Protein AF-A0A1L8D8L8-F1 (afdb_monomer)

Sequence (259 aa):
SSDLSCPRCNILYCSVPCYKSKEHLQCSENFYRKCIEDELAASATSKNDATKKMHDILKRMQDFDGNENIEELFEPPLDGSSGESDLDSDDDTPAADLASRLNGVDINDPESVWSKLTPQEQREFEALVNAGDVSSIVPLYTPWWMHEKKLIQDATSSEEPHHPEILSDIRNFRDISNKSPAPCVQYNLTNILAAYCFAVRYFNGDFINLAREFSSLLVNISGNIKSNSNYDSDALAIESVIHEARTEGIPIDRDSSRL

InterPro domains:
  IPR039646 Zinc finger HIT domain-containing protein 2 [PTHR15555] (2-250)

Nearest PDB structures (foldseek):
  7ruv-assembly2_B  TM=2.885E-01  e=8.051E+00  Homo sapiens

Foldseek 3Di:
DDWDADPPPRDTDDDPVRCCDPVNVVVVVVVVVVVVVVVVVVVVVVVPVVVVVVVVVVVVVVVVPPDDDPPDDPDDDDDDDDDDDPPPPVPPDPPPPLCVLCPPFDPVDVVSNQVSDDPVVNVVVVVCVVVVVVVVVDDFADDLVNDDDDPDDPPPDPPRRDDDDDDPPDDDPVVVDPDDDDPQVVLLVLLLVLLLVLLCRLCSNPCVVVVVVSVVSSCQLRCCNVPVDTDDDSVVSNVSSVVSCVVVVHDQDPVSVVD

Structure (mmCIF, N/CA/C/O backbone):
data_AF-A0A1L8D8L8-F1
#
_entry.id   AF-A0A1L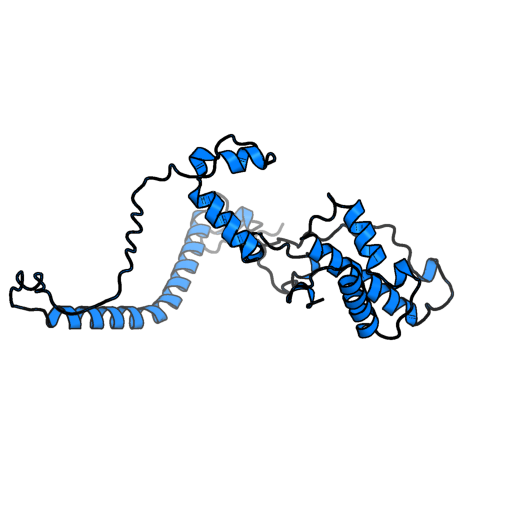8D8L8-F1
#
loop_
_atom_site.group_PDB
_atom_site.id
_atom_site.type_symbol
_atom_site.label_atom_id
_atom_site.label_alt_id
_atom_site.label_comp_id
_atom_site.label_asym_id
_atom_site.label_entity_id
_atom_site.label_seq_id
_atom_site.pdbx_PDB_ins_code
_atom_site.Cartn_x
_atom_site.Cartn_y
_atom_site.Cartn_z
_atom_site.occupancy
_atom_site.B_iso_or_equiv
_atom_site.auth_seq_id
_atom_site.auth_comp_id
_atom_site.auth_asym_id
_atom_site.auth_atom_id
_atom_site.pdbx_PDB_model_num
ATOM 1 N N . SER A 1 1 ? -8.041 -50.298 1.332 1.00 46.34 1 SER A N 1
ATOM 2 C CA . SER A 1 1 ? -8.545 -49.804 2.622 1.00 46.34 1 SER A CA 1
ATOM 3 C C . SER A 1 1 ? -7.457 -50.021 3.644 1.00 46.34 1 SER A C 1
ATOM 5 O O . SER A 1 1 ? -7.002 -51.149 3.772 1.00 46.34 1 SER A O 1
ATOM 7 N N . SER A 1 2 ? -6.931 -48.944 4.220 1.00 49.53 2 SER A N 1
ATOM 8 C CA . SER A 1 2 ? -5.802 -48.993 5.152 1.00 49.53 2 SER A CA 1
ATOM 9 C C . SER A 1 2 ? -6.357 -48.911 6.569 1.00 49.53 2 SER A C 1
ATOM 11 O O . SER A 1 2 ? -6.739 -47.828 7.009 1.00 49.53 2 SER A O 1
ATOM 13 N N . ASP A 1 3 ? -6.441 -50.052 7.247 1.00 71.31 3 ASP A N 1
ATOM 14 C CA . ASP A 1 3 ? -7.014 -50.149 8.589 1.00 71.31 3 ASP A CA 1
ATOM 15 C C . ASP A 1 3 ? -5.882 -50.084 9.628 1.00 71.31 3 ASP A C 1
ATOM 17 O O . ASP A 1 3 ? -5.134 -51.045 9.815 1.00 71.31 3 ASP A O 1
ATOM 21 N N . LEU A 1 4 ? -5.709 -48.930 10.283 1.00 76.69 4 LEU A N 1
ATOM 22 C CA . LEU A 1 4 ? -4.772 -48.768 11.401 1.00 76.69 4 LEU A CA 1
ATOM 23 C C . LEU A 1 4 ? -5.468 -49.224 12.690 1.00 76.69 4 LEU A C 1
ATOM 25 O O . LEU A 1 4 ? -6.607 -48.842 12.939 1.00 76.69 4 LEU A O 1
ATOM 29 N N . SER A 1 5 ? -4.805 -50.039 13.516 1.00 80.25 5 SER A N 1
ATOM 30 C CA . SER A 1 5 ? -5.366 -50.526 14.788 1.00 80.25 5 SER A CA 1
ATOM 31 C C . SER A 1 5 ? -4.822 -49.739 15.975 1.00 80.25 5 SER A C 1
ATOM 33 O O . SER A 1 5 ? -3.617 -49.497 16.074 1.00 80.25 5 SER A O 1
ATOM 35 N N . CYS A 1 6 ? -5.695 -49.368 16.911 1.00 79.94 6 CYS A N 1
ATOM 36 C CA . CYS A 1 6 ? -5.268 -48.781 18.175 1.00 79.94 6 CYS A CA 1
ATOM 37 C C . CYS A 1 6 ? -4.519 -49.799 19.048 1.00 79.94 6 CYS A C 1
ATOM 39 O O . CYS A 1 6 ? -5.103 -50.820 19.408 1.00 79.94 6 CYS A O 1
ATOM 41 N N . PRO A 1 7 ? -3.306 -49.504 19.543 1.00 78.62 7 PRO A N 1
ATOM 42 C CA . PRO A 1 7 ? -2.572 -50.431 20.405 1.00 78.62 7 PRO A CA 1
ATOM 43 C C . PRO A 1 7 ? -3.201 -50.624 21.798 1.00 78.62 7 PRO A C 1
ATOM 45 O O . PRO A 1 7 ? -2.775 -51.510 22.533 1.00 78.62 7 PRO A O 1
ATOM 48 N N . ARG A 1 8 ? -4.183 -49.797 22.195 1.00 74.75 8 ARG A N 1
ATOM 49 C CA . ARG A 1 8 ? -4.835 -49.872 23.517 1.00 74.75 8 ARG A CA 1
ATOM 50 C C . ARG A 1 8 ? -6.207 -50.535 23.506 1.00 74.75 8 ARG A C 1
ATOM 52 O O . ARG A 1 8 ? -6.512 -51.273 24.435 1.00 74.75 8 ARG A O 1
ATOM 59 N N . CYS A 1 9 ? -7.030 -50.268 22.497 1.00 81.25 9 CYS A N 1
ATOM 60 C CA . CYS A 1 9 ? -8.385 -50.826 22.406 1.00 81.25 9 CYS A CA 1
ATOM 61 C C . CYS A 1 9 ? -8.594 -51.734 21.189 1.00 81.25 9 CYS A C 1
ATOM 63 O O . CYS A 1 9 ? -9.659 -52.326 21.056 1.00 81.25 9 CYS A O 1
ATOM 65 N N . ASN A 1 10 ? -7.590 -51.858 20.314 1.00 74.38 10 ASN A N 1
ATOM 66 C CA . ASN A 1 10 ? -7.603 -52.683 19.105 1.00 74.38 10 ASN A CA 1
ATOM 67 C C . ASN A 1 10 ? -8.749 -52.371 18.120 1.00 74.38 10 ASN A C 1
ATOM 69 O O . ASN A 1 10 ? -9.112 -53.207 17.294 1.00 74.38 10 ASN A O 1
ATOM 73 N N . ILE A 1 11 ? -9.319 -51.163 18.214 1.00 79.94 11 ILE A N 1
ATOM 74 C CA . ILE A 1 11 ? -10.323 -50.639 17.284 1.00 79.94 11 ILE A CA 1
ATOM 75 C C . ILE A 1 11 ? -9.612 -50.146 16.024 1.00 79.94 11 ILE A C 1
ATOM 77 O O . ILE A 1 11 ? -8.601 -49.438 16.105 1.00 79.94 11 ILE A O 1
ATOM 81 N N . LEU A 1 12 ? -10.158 -50.516 14.867 1.00 79.56 12 LEU A N 1
ATOM 82 C CA . LEU A 1 12 ? -9.662 -50.098 13.562 1.00 79.56 12 LEU A CA 1
ATOM 83 C C . LEU A 1 12 ? -10.137 -48.679 13.242 1.00 79.56 12 LEU A C 1
ATOM 85 O O . LEU A 1 12 ? -11.314 -48.356 13.390 1.00 79.56 12 LEU A O 1
ATOM 89 N N . TYR A 1 13 ? -9.224 -47.834 12.780 1.00 80.00 13 TYR A N 1
ATOM 90 C CA . TYR A 1 13 ? -9.506 -46.479 12.330 1.00 80.00 13 TYR A CA 1
ATOM 91 C C . TYR A 1 13 ? -8.749 -46.196 11.029 1.00 80.00 13 TYR A C 1
ATOM 93 O O . TYR A 1 13 ? -7.616 -46.630 10.835 1.00 80.00 13 TYR A O 1
ATOM 101 N N . CYS A 1 14 ? -9.371 -45.456 10.114 1.00 78.94 14 CYS A N 1
ATOM 102 C CA . CYS A 1 14 ? -8.771 -45.142 8.814 1.00 78.94 14 CYS A CA 1
ATOM 103 C C . CYS A 1 14 ? -8.053 -43.781 8.785 1.00 78.94 14 CYS A C 1
ATOM 105 O O . CYS A 1 14 ? -7.323 -43.487 7.843 1.00 78.94 14 CYS A O 1
ATOM 107 N N . SER A 1 15 ? -8.276 -42.925 9.789 1.00 76.75 15 SER A N 1
ATOM 108 C CA . SER A 1 15 ? -7.754 -41.555 9.839 1.00 76.75 15 SER A CA 1
ATOM 109 C C . SER A 1 15 ? -7.827 -40.956 11.254 1.00 76.75 15 SER A C 1
ATOM 111 O O . SER A 1 15 ? -8.522 -41.476 12.130 1.00 76.75 15 SER A O 1
ATOM 113 N N . VAL A 1 16 ? -7.129 -39.838 11.488 1.00 76.75 16 VAL A N 1
ATOM 114 C CA . VAL A 1 16 ? -7.129 -39.114 12.778 1.00 76.75 16 VAL A CA 1
ATOM 115 C C . VAL A 1 16 ? -8.537 -38.661 13.224 1.00 76.75 16 VAL A C 1
ATOM 117 O O . VAL A 1 16 ? -8.838 -38.790 14.411 1.00 76.75 16 VAL A O 1
ATOM 120 N N . PRO A 1 17 ? -9.443 -38.202 12.336 1.00 76.94 17 PRO A N 1
ATOM 121 C CA . PRO A 1 17 ? -10.840 -37.950 12.700 1.00 76.94 17 PRO A CA 1
ATOM 122 C C . PRO A 1 17 ? -11.561 -39.183 13.264 1.00 76.94 17 PRO A C 1
ATOM 124 O O . PRO A 1 17 ? -12.276 -39.070 14.257 1.00 76.94 17 PRO A O 1
ATOM 127 N N . CYS A 1 18 ? -11.327 -40.374 12.700 1.00 75.31 18 CYS A N 1
ATOM 128 C CA . CYS A 1 18 ? -11.896 -41.623 13.219 1.00 75.31 18 CYS A CA 1
ATOM 129 C C . CYS A 1 18 ? -11.282 -42.022 14.571 1.00 75.31 18 CYS A C 1
ATOM 131 O O . CYS A 1 18 ? -11.988 -42.554 15.426 1.00 75.31 18 CYS A O 1
ATOM 133 N N . TYR A 1 19 ? -10.004 -41.699 14.802 1.00 77.56 19 TYR A N 1
ATOM 134 C CA . TYR A 1 19 ? -9.345 -41.869 16.103 1.00 77.56 19 TYR A CA 1
ATOM 135 C C . TYR A 1 19 ? -9.929 -40.950 17.196 1.00 77.56 19 TYR A C 1
ATOM 137 O O . TYR A 1 19 ? -9.971 -41.332 18.359 1.00 77.56 19 TYR A O 1
ATOM 145 N N . LYS A 1 20 ? -10.426 -39.760 16.831 1.00 76.56 20 LYS A N 1
ATOM 146 C CA . LYS A 1 20 ? -11.079 -38.795 17.743 1.00 76.56 20 LYS A CA 1
ATOM 147 C C . LYS A 1 20 ? -12.600 -38.979 17.864 1.00 76.56 20 LYS A C 1
ATOM 149 O O . LYS A 1 20 ? -13.275 -38.153 18.477 1.00 76.56 20 LYS A O 1
ATOM 154 N N . SER A 1 21 ? -13.162 -40.018 17.249 1.00 79.75 21 SER A N 1
ATOM 155 C CA . SER A 1 21 ? -14.602 -40.283 17.284 1.00 79.75 21 SER A CA 1
ATOM 156 C C . SER A 1 21 ? -15.067 -40.714 18.682 1.00 79.75 21 SER A C 1
ATOM 158 O O . SER A 1 21 ? -14.271 -41.150 19.515 1.00 79.75 21 SER A O 1
ATOM 160 N N . LYS A 1 22 ? -16.380 -40.631 18.945 1.00 73.62 22 LYS A N 1
ATOM 161 C CA . LYS A 1 22 ? -16.971 -41.008 20.245 1.00 73.62 22 LYS A CA 1
ATOM 162 C C . LYS A 1 22 ? -16.642 -42.447 20.663 1.00 73.62 22 LYS A C 1
ATOM 164 O O . LYS A 1 22 ? -16.546 -42.717 21.853 1.00 73.62 22 LYS A O 1
ATOM 169 N N . GLU A 1 23 ? -16.430 -43.342 19.700 1.00 72.38 23 GLU A N 1
ATOM 170 C CA . GLU A 1 23 ? -16.097 -44.752 19.937 1.00 72.38 23 GLU A CA 1
ATOM 171 C C . GLU A 1 23 ? -14.661 -44.945 20.454 1.00 72.38 23 GLU A C 1
ATOM 173 O O . GLU A 1 23 ? -14.372 -45.927 21.133 1.00 72.38 23 GLU A O 1
ATOM 178 N N . HIS A 1 24 ? -13.765 -43.988 20.187 1.00 77.62 24 HIS A N 1
ATOM 179 C CA . HIS A 1 24 ? -12.342 -44.059 20.529 1.00 77.62 24 HIS A CA 1
ATOM 180 C C . HIS A 1 24 ? -11.871 -42.881 21.417 1.00 77.62 24 HIS A C 1
ATOM 182 O O . HIS A 1 24 ? -10.678 -42.676 21.664 1.00 77.62 24 HIS A O 1
ATOM 188 N N . LEU A 1 25 ? -12.822 -42.135 21.983 1.00 79.62 25 LEU A N 1
ATOM 189 C CA . LEU A 1 25 ? -12.565 -40.928 22.766 1.00 79.62 25 LEU A CA 1
ATOM 190 C C . LEU A 1 25 ? -11.648 -41.199 23.970 1.00 79.62 25 LEU A C 1
ATOM 192 O O . LEU A 1 25 ? -10.686 -40.470 24.188 1.00 79.62 25 LEU A O 1
ATOM 196 N N . GLN A 1 26 ? -11.864 -42.305 24.681 1.00 78.50 26 GLN A N 1
ATOM 197 C CA . GLN A 1 26 ? -11.161 -42.603 25.930 1.00 78.50 26 GLN A CA 1
ATOM 198 C C . GLN A 1 26 ? -9.667 -42.931 25.750 1.00 78.50 26 GLN A C 1
ATOM 200 O O . GLN A 1 26 ? -8.856 -42.644 26.633 1.00 78.50 26 GLN A O 1
ATOM 205 N N . CYS A 1 27 ? -9.258 -43.513 24.615 1.00 80.00 27 CYS A N 1
ATOM 206 C CA . CYS A 1 27 ? -7.829 -43.701 24.332 1.00 80.00 27 CYS A CA 1
ATOM 207 C C . CYS A 1 27 ? -7.190 -42.433 23.764 1.00 80.00 27 CYS A C 1
ATOM 209 O O . CYS A 1 27 ? -6.027 -42.175 24.071 1.00 80.00 27 CYS A O 1
ATOM 211 N N . SER A 1 28 ? -7.941 -41.631 23.000 1.00 83.25 28 SER A N 1
ATOM 212 C CA . SER A 1 28 ? -7.462 -40.331 22.529 1.00 83.25 28 SER A CA 1
ATOM 213 C C . SER A 1 28 ? -7.203 -39.374 23.700 1.00 83.25 28 SER A C 1
ATOM 215 O O . SER A 1 28 ? -6.112 -38.825 23.807 1.00 83.25 28 SER A O 1
ATOM 217 N N . GLU A 1 29 ? -8.127 -39.285 24.659 1.00 83.25 29 GLU A N 1
ATOM 218 C CA . GLU A 1 29 ? -8.007 -38.447 25.855 1.00 83.25 29 GLU A CA 1
ATOM 219 C C . GLU A 1 29 ? -6.855 -38.901 26.755 1.00 83.25 29 GLU A C 1
ATOM 221 O O . GLU A 1 29 ? -6.039 -38.085 27.169 1.00 83.25 29 GLU A O 1
ATOM 226 N N . ASN A 1 30 ? -6.713 -40.208 26.997 1.00 83.94 30 ASN A N 1
ATOM 227 C CA . ASN A 1 30 ? -5.598 -40.732 27.788 1.00 83.94 30 ASN A CA 1
ATOM 228 C C . ASN A 1 30 ? -4.231 -40.541 27.116 1.00 83.94 30 ASN A C 1
ATOM 230 O O . ASN A 1 30 ? -3.214 -40.506 27.807 1.00 83.94 30 ASN A O 1
ATOM 234 N N . PHE A 1 31 ? -4.178 -40.481 25.785 1.00 81.50 31 PHE A N 1
ATOM 235 C CA . PHE A 1 31 ? -2.957 -40.130 25.067 1.00 81.50 31 PHE A CA 1
ATOM 236 C C . PHE A 1 31 ? -2.635 -38.643 25.257 1.00 81.50 31 PHE A C 1
ATOM 238 O O . PHE A 1 31 ? -1.532 -38.323 25.690 1.00 81.50 31 PHE A O 1
ATOM 245 N N . TYR A 1 32 ? -3.615 -37.756 25.046 1.00 77.69 32 TYR A N 1
ATOM 246 C CA . TYR A 1 32 ? -3.443 -36.314 25.252 1.00 77.69 32 TYR A CA 1
ATOM 247 C C . TYR A 1 32 ? -3.076 -35.966 26.696 1.00 77.69 32 TYR A C 1
ATOM 249 O O . TYR A 1 32 ? -2.128 -35.218 26.915 1.00 77.69 32 TYR A O 1
ATOM 257 N N . ARG A 1 33 ? -3.757 -36.564 27.680 1.00 83.06 33 ARG A N 1
ATOM 258 C CA . ARG A 1 33 ? -3.433 -36.413 29.103 1.00 83.06 33 ARG A CA 1
ATOM 259 C C . ARG A 1 33 ? -1.977 -36.781 29.374 1.00 83.06 33 ARG A C 1
ATOM 261 O O . ARG A 1 33 ? -1.280 -36.010 30.016 1.00 83.06 33 ARG A O 1
ATOM 268 N N . LYS A 1 34 ? -1.510 -37.920 28.853 1.00 82.88 34 LYS A N 1
ATOM 269 C CA . LYS A 1 34 ? -0.138 -38.377 29.089 1.00 82.88 34 LYS A CA 1
ATOM 270 C C . LYS A 1 34 ? 0.903 -37.457 28.445 1.00 82.88 34 LYS A C 1
ATOM 272 O O . LYS A 1 34 ? 1.910 -37.170 29.073 1.00 82.88 34 LYS A O 1
ATOM 277 N N . CYS A 1 35 ? 0.638 -36.941 27.244 1.00 77.00 35 CYS A N 1
ATOM 278 C CA . CYS A 1 35 ? 1.509 -35.944 26.616 1.00 77.00 35 CYS A CA 1
ATOM 279 C C . CYS A 1 35 ? 1.620 -34.663 27.457 1.00 77.00 35 CYS A C 1
ATOM 281 O O . CYS A 1 35 ? 2.723 -34.164 27.653 1.00 77.00 35 CYS A O 1
ATOM 283 N N . ILE A 1 36 ? 0.499 -34.172 27.998 1.00 73.38 36 ILE A N 1
ATOM 284 C CA . ILE A 1 36 ? 0.479 -32.986 28.866 1.00 73.38 36 ILE A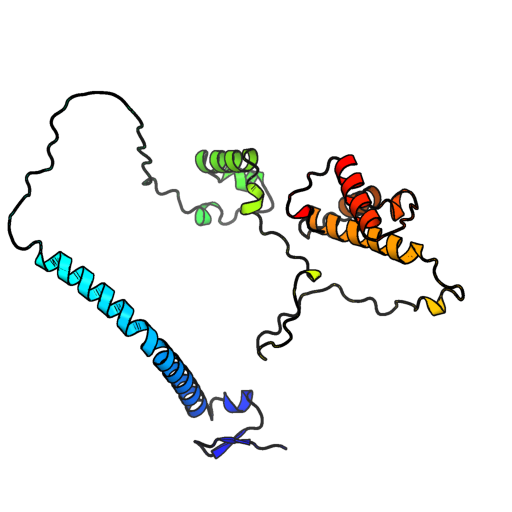 CA 1
ATOM 285 C C . ILE A 1 36 ? 1.209 -33.265 30.188 1.00 73.38 36 ILE A C 1
ATOM 287 O O . ILE A 1 36 ? 1.966 -32.425 30.663 1.00 73.38 36 ILE A O 1
ATOM 291 N N . GLU A 1 37 ? 1.009 -34.442 30.783 1.00 76.81 37 GLU A N 1
ATOM 292 C CA . GLU A 1 37 ? 1.693 -34.860 32.013 1.00 76.81 37 GLU A CA 1
ATOM 293 C C . GLU A 1 37 ? 3.213 -34.974 31.820 1.00 76.81 37 GLU A C 1
ATOM 295 O O . GLU A 1 37 ? 3.965 -34.506 32.673 1.00 76.81 37 GLU A O 1
ATOM 300 N N . ASP A 1 38 ? 3.670 -35.529 30.695 1.00 78.94 38 ASP A N 1
ATOM 301 C CA . ASP A 1 38 ? 5.094 -35.659 30.372 1.00 78.94 38 ASP A CA 1
ATOM 302 C C . ASP A 1 38 ? 5.744 -34.281 30.111 1.00 78.94 38 ASP A C 1
ATOM 304 O O . ASP A 1 38 ? 6.863 -34.022 30.561 1.00 78.94 38 ASP A O 1
ATOM 308 N N . GLU A 1 39 ? 5.031 -33.355 29.462 1.00 76.75 39 GLU A N 1
ATOM 309 C CA . GLU A 1 39 ? 5.486 -31.975 29.238 1.00 76.75 39 GLU A CA 1
ATOM 310 C C . GLU A 1 39 ? 5.518 -31.157 30.540 1.00 76.75 39 GLU A C 1
ATOM 312 O O . GLU A 1 39 ? 6.493 -30.455 30.834 1.00 76.75 39 GLU A O 1
ATOM 317 N N . LEU A 1 40 ? 4.501 -31.317 31.392 1.00 71.69 40 LEU A N 1
ATOM 318 C CA . LEU A 1 40 ? 4.479 -30.734 32.731 1.00 71.69 40 LEU A CA 1
ATOM 319 C C . LEU A 1 40 ? 5.615 -31.291 33.595 1.00 71.69 40 LEU A C 1
ATOM 321 O O . LEU A 1 40 ? 6.280 -30.504 34.267 1.00 71.69 40 LEU A O 1
ATOM 325 N N . ALA A 1 41 ? 5.892 -32.596 33.550 1.00 73.38 41 ALA A N 1
ATOM 326 C CA . ALA A 1 41 ? 6.994 -33.224 34.281 1.00 73.38 41 ALA A CA 1
ATOM 327 C C . ALA A 1 41 ? 8.371 -32.735 33.793 1.00 73.38 41 ALA A C 1
ATOM 329 O O . ALA A 1 41 ? 9.245 -32.423 34.610 1.00 73.38 41 ALA A O 1
ATOM 330 N N . ALA A 1 42 ? 8.545 -32.577 32.477 1.00 67.75 42 ALA A N 1
ATOM 331 C CA . ALA A 1 42 ? 9.740 -31.970 31.895 1.00 67.75 42 ALA A CA 1
ATOM 332 C C . ALA A 1 42 ? 9.912 -30.504 32.343 1.00 67.75 42 ALA A C 1
ATOM 334 O O . ALA A 1 42 ? 11.016 -30.086 32.695 1.00 67.75 42 ALA A O 1
ATOM 335 N N . SER A 1 43 ? 8.818 -29.739 32.440 1.00 59.09 43 SER A N 1
ATOM 336 C CA . SER A 1 43 ? 8.832 -28.349 32.927 1.00 59.09 43 SER A CA 1
ATOM 337 C C . SER A 1 43 ? 9.021 -28.223 34.453 1.00 59.09 43 SER A C 1
ATOM 339 O O . SER A 1 43 ? 9.608 -27.252 34.942 1.00 59.09 43 SER A O 1
ATOM 341 N N . ALA A 1 44 ? 8.576 -29.218 35.229 1.00 56.59 44 ALA A N 1
ATOM 342 C CA . ALA A 1 44 ? 8.610 -29.219 36.694 1.00 56.59 44 ALA A CA 1
ATOM 343 C C . ALA A 1 44 ? 10.028 -29.363 37.265 1.00 56.59 44 ALA A C 1
ATOM 345 O O . ALA A 1 44 ? 10.292 -28.928 38.391 1.00 56.59 44 ALA A O 1
ATOM 346 N N . THR A 1 45 ? 10.968 -29.899 36.482 1.00 56.31 45 THR A N 1
ATOM 347 C CA . THR A 1 45 ? 12.380 -29.981 36.888 1.00 56.31 45 THR A CA 1
ATOM 348 C C . THR A 1 45 ? 13.030 -28.588 36.914 1.00 56.31 45 THR A C 1
ATOM 350 O O . THR A 1 45 ? 13.947 -28.354 37.695 1.00 56.31 45 THR A O 1
ATOM 353 N N . SER A 1 46 ? 12.496 -27.620 36.153 1.00 56.25 46 SER A N 1
ATOM 354 C CA . SER A 1 46 ? 13.007 -26.241 36.098 1.00 56.25 46 SER A CA 1
ATOM 355 C C . SER A 1 46 ? 12.351 -25.271 37.095 1.00 56.25 46 SER A C 1
ATOM 357 O O . SER A 1 46 ? 12.948 -24.242 37.404 1.00 56.25 46 SER A O 1
ATOM 359 N N . LYS A 1 47 ? 11.140 -25.549 37.607 1.00 55.84 47 LYS A N 1
ATOM 360 C CA . LYS A 1 47 ? 10.396 -24.603 38.475 1.00 55.84 47 LYS A CA 1
ATOM 361 C C . LYS A 1 47 ? 10.635 -24.778 39.977 1.00 55.84 47 LYS A C 1
ATOM 363 O O . LYS A 1 47 ? 10.518 -23.801 40.711 1.00 55.84 47 LYS A O 1
ATOM 368 N N . ASN A 1 48 ? 10.995 -25.977 40.441 1.00 58.69 48 ASN A N 1
ATOM 369 C CA . ASN A 1 48 ? 11.103 -26.273 41.878 1.00 58.69 48 ASN A CA 1
ATOM 370 C C . ASN A 1 48 ? 12.227 -25.513 42.607 1.00 58.69 48 ASN A C 1
ATOM 372 O O . ASN A 1 48 ? 12.128 -25.296 43.813 1.00 58.69 48 ASN A O 1
ATOM 376 N N . ASP A 1 49 ? 13.286 -25.103 41.904 1.00 55.25 49 ASP A N 1
ATOM 377 C CA . ASP A 1 49 ? 14.404 -24.374 42.518 1.00 55.25 49 ASP A CA 1
ATOM 378 C C . ASP A 1 49 ? 14.097 -22.871 42.678 1.00 55.25 49 ASP A C 1
ATOM 380 O O . ASP A 1 49 ? 14.502 -22.240 43.653 1.00 55.25 49 ASP A O 1
ATOM 384 N N . ALA A 1 50 ? 13.307 -22.299 41.763 1.00 57.25 50 ALA A N 1
ATOM 385 C CA . ALA A 1 50 ? 12.900 -20.895 41.813 1.00 57.25 50 ALA A CA 1
ATOM 386 C C . ALA A 1 50 ? 11.799 -20.642 42.859 1.00 57.25 50 ALA A C 1
ATOM 388 O O . ALA A 1 50 ? 11.892 -19.685 43.629 1.00 57.25 50 ALA A O 1
ATOM 389 N N . THR A 1 51 ? 10.792 -21.520 42.950 1.00 60.03 51 THR A N 1
ATOM 390 C CA . THR A 1 51 ? 9.731 -21.411 43.968 1.00 60.03 51 THR A CA 1
ATOM 391 C C . THR A 1 51 ? 10.247 -21.674 45.381 1.00 60.03 51 THR A C 1
ATOM 393 O O . THR A 1 51 ? 9.815 -20.994 46.309 1.00 60.03 51 THR A O 1
ATOM 396 N N . LYS A 1 52 ? 11.224 -22.576 45.564 1.00 65.12 52 LYS A N 1
ATOM 397 C CA . LYS A 1 52 ? 11.897 -22.755 46.864 1.00 65.12 52 LYS A CA 1
ATOM 398 C C . LYS A 1 52 ? 12.689 -21.520 47.292 1.00 65.12 52 LYS A C 1
ATOM 400 O O . LYS A 1 52 ? 12.575 -21.121 48.445 1.00 65.12 52 LYS A O 1
ATOM 405 N N . LYS A 1 53 ? 13.430 -20.879 46.379 1.00 68.50 53 LYS A N 1
ATOM 406 C CA . LYS A 1 53 ? 14.171 -19.638 46.680 1.00 68.50 53 LYS A CA 1
ATOM 407 C C . LYS A 1 53 ? 13.240 -18.485 47.052 1.00 68.50 53 LYS A C 1
ATOM 409 O O . LYS A 1 53 ? 13.519 -17.765 48.002 1.00 68.50 53 LYS A O 1
ATOM 414 N N . MET A 1 54 ? 12.113 -18.345 46.355 1.00 61.41 54 MET A N 1
ATOM 415 C CA . MET A 1 54 ? 11.088 -17.347 46.681 1.00 61.41 54 MET A CA 1
ATOM 416 C C . MET A 1 54 ? 10.470 -17.596 48.066 1.00 61.41 54 MET A C 1
ATOM 418 O O . MET A 1 54 ? 10.311 -16.665 48.852 1.00 61.41 54 MET A O 1
ATOM 422 N N . HIS A 1 55 ? 10.183 -18.858 48.392 1.00 60.22 55 HIS A N 1
ATOM 423 C CA . HIS A 1 55 ? 9.613 -19.231 49.685 1.00 60.22 55 HIS A CA 1
ATOM 424 C C . HIS A 1 55 ? 10.606 -19.049 50.851 1.00 60.22 55 HIS A C 1
ATOM 426 O O . HIS A 1 55 ? 10.195 -18.675 51.947 1.00 60.22 55 HIS A O 1
ATOM 432 N N . ASP A 1 56 ? 11.908 -19.259 50.628 1.00 66.88 56 ASP A N 1
ATOM 433 C CA . ASP A 1 56 ? 12.955 -18.996 51.631 1.00 66.88 56 ASP A CA 1
ATOM 434 C C . ASP A 1 56 ? 13.154 -17.493 51.900 1.00 66.88 56 ASP A C 1
ATOM 436 O O . ASP A 1 56 ? 13.406 -17.106 53.041 1.00 66.88 56 ASP A O 1
ATOM 440 N N . ILE A 1 57 ? 13.001 -16.633 50.883 1.00 69.00 57 ILE A N 1
ATOM 441 C CA . ILE A 1 57 ? 13.082 -15.168 51.039 1.00 69.00 57 ILE A CA 1
ATOM 442 C C . ILE A 1 57 ? 11.912 -14.647 51.887 1.00 69.00 57 ILE A C 1
ATOM 444 O O . ILE A 1 57 ? 12.134 -13.878 52.821 1.00 69.00 57 ILE A O 1
ATOM 448 N N . LEU A 1 58 ? 10.687 -15.108 51.611 1.00 60.41 58 LEU A N 1
ATOM 449 C CA . LEU A 1 58 ? 9.487 -14.704 52.357 1.00 60.41 58 LEU A CA 1
ATOM 450 C C . LEU A 1 58 ? 9.544 -15.148 53.824 1.00 60.41 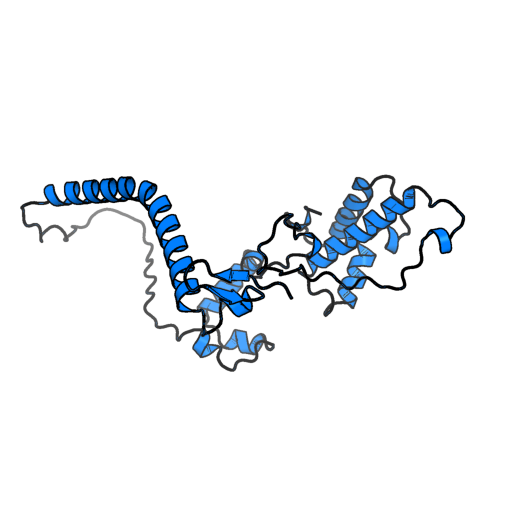58 LEU A C 1
ATOM 452 O O . LEU A 1 58 ? 9.211 -14.379 54.723 1.00 60.41 58 LEU A O 1
ATOM 456 N N . LYS A 1 59 ? 10.039 -16.363 54.082 1.00 62.22 59 LYS A N 1
ATOM 457 C CA . LYS A 1 59 ? 10.169 -16.892 55.444 1.00 62.22 59 LYS A CA 1
ATOM 458 C C . LYS A 1 59 ? 11.203 -16.122 56.274 1.00 62.22 59 LYS A C 1
ATOM 460 O O . LYS A 1 59 ? 10.993 -15.887 57.457 1.00 62.22 59 LYS A O 1
ATOM 465 N N . ARG A 1 60 ? 12.280 -15.648 55.635 1.00 65.31 60 ARG A N 1
ATOM 466 C CA . ARG A 1 60 ? 13.328 -14.841 56.281 1.00 65.31 60 ARG A CA 1
ATOM 467 C C . ARG A 1 60 ? 12.858 -13.439 56.687 1.00 65.31 60 ARG A C 1
ATOM 469 O O . ARG A 1 60 ? 13.424 -12.877 57.618 1.00 65.31 60 ARG A O 1
ATOM 476 N N . MET A 1 61 ? 11.854 -12.890 55.999 1.00 56.34 61 MET A N 1
ATOM 477 C CA . MET A 1 61 ? 11.225 -11.604 56.336 1.00 56.34 61 MET A CA 1
ATOM 478 C C . MET A 1 61 ? 10.259 -11.749 57.516 1.00 56.34 61 MET A C 1
ATOM 480 O O . MET A 1 61 ? 10.246 -10.915 58.412 1.00 56.34 61 MET A O 1
ATOM 484 N N . GLN A 1 62 ? 9.509 -12.852 57.554 1.00 47.28 62 GLN A N 1
ATOM 485 C CA . GLN A 1 62 ? 8.525 -13.120 58.602 1.00 47.28 62 GLN A CA 1
ATOM 486 C C . GLN A 1 62 ? 9.162 -13.454 59.964 1.00 47.28 62 GLN A C 1
ATOM 488 O O . GLN A 1 62 ? 8.586 -13.138 61.000 1.00 47.28 62 GLN A O 1
ATOM 493 N N . ASP A 1 63 ? 10.368 -14.031 59.970 1.00 48.03 63 ASP A N 1
ATOM 494 C CA . ASP A 1 63 ? 11.121 -14.333 61.197 1.00 48.03 63 ASP A CA 1
ATOM 495 C C . ASP A 1 63 ? 11.826 -13.094 61.810 1.00 48.03 63 ASP A C 1
ATOM 497 O O . ASP A 1 63 ? 12.361 -13.189 62.915 1.00 48.03 63 ASP A O 1
ATOM 501 N N . PHE A 1 64 ? 11.831 -11.937 61.126 1.00 45.31 64 PHE A N 1
ATOM 502 C CA . PHE A 1 64 ? 12.429 -10.682 61.621 1.00 45.31 64 PHE A CA 1
ATOM 503 C C . PHE A 1 64 ? 11.425 -9.712 62.277 1.00 45.31 64 PHE A C 1
ATOM 505 O O . PHE A 1 64 ? 11.863 -8.795 62.965 1.00 45.31 64 PHE A O 1
ATOM 512 N N . ASP A 1 65 ? 10.114 -9.951 62.145 1.00 45.44 65 ASP A N 1
ATOM 513 C CA . ASP A 1 65 ? 9.029 -9.087 62.662 1.00 45.44 65 ASP A CA 1
ATOM 514 C C . ASP A 1 65 ? 8.299 -9.688 63.882 1.00 45.44 65 ASP A C 1
ATOM 516 O O . ASP A 1 65 ? 7.105 -9.491 64.123 1.00 45.44 65 ASP A O 1
ATOM 520 N N . GLY A 1 66 ? 9.025 -10.454 64.694 1.00 42.38 66 GLY A N 1
ATOM 521 C CA . GLY A 1 66 ? 8.526 -10.972 65.962 1.00 42.38 66 GLY A CA 1
ATOM 522 C C . GLY A 1 66 ? 8.787 -10.015 67.124 1.00 42.38 66 GLY A C 1
ATOM 523 O O . GLY A 1 66 ? 9.785 -10.195 67.814 1.00 42.38 66 GLY A O 1
ATOM 524 N N . ASN A 1 67 ? 7.825 -9.118 67.389 1.00 40.75 67 ASN A N 1
ATOM 525 C CA . ASN A 1 67 ? 7.574 -8.414 68.661 1.00 40.75 67 ASN A CA 1
ATOM 526 C C . ASN A 1 67 ? 8.217 -7.022 68.856 1.00 40.75 67 ASN A C 1
ATOM 528 O O . ASN A 1 67 ? 9.252 -6.909 69.500 1.00 40.75 67 ASN A O 1
ATOM 532 N N . GLU A 1 68 ? 7.518 -5.961 68.431 1.00 36.97 68 GLU A N 1
ATOM 533 C CA . GLU A 1 68 ? 6.999 -4.913 69.332 1.00 36.97 68 GLU A CA 1
ATOM 534 C C . GLU A 1 68 ? 5.983 -4.006 68.604 1.00 36.97 68 GLU A C 1
ATOM 536 O O . GLU A 1 68 ? 6.051 -3.772 67.404 1.00 36.97 68 GLU A O 1
ATOM 541 N N . ASN A 1 69 ? 4.971 -3.590 69.355 1.00 49.75 69 ASN A N 1
ATOM 542 C CA . ASN A 1 69 ? 3.753 -2.894 68.951 1.00 49.75 69 ASN A CA 1
ATOM 543 C C . ASN A 1 69 ? 4.058 -1.423 68.590 1.00 49.75 69 ASN A C 1
ATOM 545 O O . ASN A 1 69 ? 4.568 -0.713 69.454 1.00 49.75 69 ASN A O 1
ATOM 549 N N . ILE A 1 70 ? 3.777 -0.954 67.363 1.00 44.06 70 ILE A N 1
ATOM 550 C CA . ILE A 1 70 ? 4.003 0.459 66.990 1.00 44.06 70 ILE A CA 1
ATOM 551 C C . ILE A 1 70 ? 2.850 1.028 66.153 1.00 44.06 70 ILE A C 1
ATOM 553 O O . ILE A 1 70 ? 2.986 1.380 64.985 1.00 44.06 70 ILE A O 1
ATOM 557 N N . GLU A 1 71 ? 1.694 1.152 66.795 1.00 43.06 71 GLU A N 1
ATOM 558 C CA . GLU A 1 71 ? 0.528 1.907 66.317 1.00 43.06 71 GLU A CA 1
ATOM 559 C C . GLU A 1 71 ? 0.685 3.433 66.570 1.00 43.06 71 GLU A C 1
ATOM 561 O O . GLU A 1 71 ? -0.294 4.151 66.729 1.00 43.06 71 GLU A O 1
ATOM 566 N N . GLU A 1 72 ? 1.924 3.951 66.617 1.00 44.84 72 GLU A N 1
ATOM 567 C CA . GLU A 1 72 ? 2.246 5.319 67.081 1.00 44.84 72 GLU A CA 1
ATOM 568 C C . GLU A 1 72 ? 3.331 6.036 66.233 1.00 44.84 72 GLU A C 1
ATOM 570 O O . GLU A 1 72 ? 4.152 6.786 66.752 1.00 44.84 72 GLU A O 1
ATOM 575 N N . LEU A 1 73 ? 3.378 5.810 64.911 1.00 38.59 73 LEU A N 1
ATOM 576 C CA . LEU A 1 73 ? 4.368 6.445 64.006 1.00 38.59 73 LEU A CA 1
ATOM 577 C C . LEU A 1 73 ? 3.767 7.297 62.869 1.00 38.59 73 LEU A C 1
ATOM 579 O O . LEU A 1 73 ? 4.505 7.752 61.999 1.00 38.59 73 LEU A O 1
ATOM 583 N N . PHE A 1 74 ? 2.456 7.560 62.873 1.00 38.97 74 PHE A N 1
ATOM 584 C CA . PHE A 1 74 ? 1.795 8.424 61.881 1.00 38.97 74 PHE A CA 1
ATOM 585 C C . PHE A 1 74 ? 1.203 9.696 62.512 1.00 38.97 74 PHE A C 1
ATOM 587 O O . PHE A 1 74 ? 0.008 9.950 62.434 1.00 38.97 74 PHE A O 1
ATOM 594 N N . GLU A 1 75 ? 2.060 10.538 63.091 1.00 42.69 75 GLU A N 1
ATOM 595 C CA . GLU A 1 75 ? 1.810 11.984 63.169 1.00 42.69 75 GLU A CA 1
ATOM 596 C C . GLU A 1 75 ? 3.089 12.739 62.765 1.00 42.69 75 GLU A C 1
ATOM 598 O O . GLU A 1 75 ? 4.107 12.613 63.450 1.00 42.69 75 GLU A O 1
ATOM 603 N N . PRO A 1 76 ? 3.090 13.517 61.666 1.00 40.00 76 PRO A N 1
ATOM 604 C CA . PRO A 1 76 ? 4.226 14.360 61.314 1.00 40.00 76 PRO A CA 1
ATOM 605 C C . PRO A 1 76 ? 4.069 15.778 61.897 1.00 40.00 76 PRO A C 1
ATOM 607 O O . PRO A 1 76 ? 3.068 16.446 61.622 1.00 40.00 76 PRO A O 1
ATOM 610 N N . PRO A 1 77 ? 5.063 16.308 62.636 1.00 42.19 77 PRO A N 1
ATOM 611 C CA . PRO A 1 77 ? 5.150 17.735 62.916 1.00 42.19 77 PRO A CA 1
ATOM 612 C C . PRO A 1 77 ? 5.782 18.495 61.741 1.00 42.19 77 PRO A C 1
ATOM 614 O O . PRO A 1 77 ? 6.835 18.132 61.220 1.00 42.19 77 PRO A O 1
ATOM 617 N N . LEU A 1 78 ? 5.109 19.582 61.380 1.00 43.62 78 LEU A N 1
ATOM 618 C CA . LEU A 1 78 ? 5.467 20.636 60.431 1.00 43.62 78 LEU A CA 1
ATOM 619 C C . LEU A 1 78 ? 6.880 21.224 60.655 1.00 43.62 78 LEU A C 1
ATOM 621 O O . LEU A 1 78 ? 7.178 21.602 61.784 1.00 43.62 78 LEU A O 1
ATOM 625 N N . ASP A 1 79 ? 7.674 21.389 59.582 1.00 37.03 79 ASP A N 1
ATOM 626 C CA . ASP A 1 79 ? 8.381 22.636 59.183 1.00 37.03 79 ASP A CA 1
ATOM 627 C C . ASP A 1 79 ? 9.238 22.416 57.903 1.00 37.03 79 ASP A C 1
ATOM 629 O O . ASP A 1 79 ? 10.025 21.473 57.840 1.00 37.03 79 ASP A O 1
ATOM 633 N N . GLY A 1 80 ? 9.135 23.316 56.907 1.00 37.22 80 GLY A N 1
ATOM 634 C CA . GLY A 1 80 ? 10.292 23.631 56.049 1.00 37.22 80 GLY A CA 1
ATOM 635 C C . GLY A 1 80 ? 10.293 23.365 54.528 1.00 37.22 80 GLY A C 1
ATOM 636 O O . GLY A 1 80 ? 11.266 22.813 54.031 1.00 37.22 80 GLY A O 1
ATOM 637 N N . SER A 1 81 ? 9.336 23.929 53.777 1.00 41.16 81 SER A N 1
ATOM 638 C CA . SER A 1 81 ? 9.534 24.529 52.428 1.00 41.16 81 SER A CA 1
ATOM 639 C C . SER A 1 81 ? 9.508 23.677 51.128 1.00 41.16 81 SER A C 1
ATOM 641 O O . SER A 1 81 ? 10.502 23.094 50.704 1.00 41.16 81 SER A O 1
ATOM 643 N N . SER A 1 82 ? 8.399 23.885 50.397 1.00 46.91 82 SER A N 1
ATOM 644 C CA . SER A 1 82 ? 8.278 24.190 48.952 1.00 46.91 82 SER A CA 1
ATOM 645 C C . SER A 1 82 ? 8.267 23.059 47.914 1.00 46.91 82 SER A C 1
ATOM 647 O O . SER A 1 82 ? 9.305 22.663 47.387 1.00 46.91 82 SER A O 1
ATOM 649 N N . GLY A 1 83 ? 7.055 22.715 47.462 1.00 39.00 83 GLY A N 1
ATOM 650 C CA . GLY A 1 83 ? 6.822 22.061 46.174 1.00 39.00 83 GLY A CA 1
ATOM 651 C C . GLY A 1 83 ? 5.408 21.511 46.017 1.00 39.00 83 GLY A C 1
ATOM 652 O O . GLY A 1 83 ? 5.249 20.303 45.927 1.00 39.00 83 GLY A O 1
ATOM 653 N N . GLU A 1 84 ? 4.408 22.393 46.013 1.00 51.97 84 GLU A N 1
ATOM 654 C CA . GLU A 1 84 ? 3.019 22.092 45.648 1.00 51.97 84 GLU A CA 1
ATOM 655 C C . GLU A 1 84 ? 2.963 21.363 44.295 1.00 51.97 84 GLU A C 1
ATOM 657 O O . GLU A 1 84 ? 3.260 21.940 43.245 1.00 51.97 84 GLU A O 1
ATOM 662 N N . SER A 1 85 ? 2.551 20.103 44.311 1.00 41.38 85 SER A N 1
ATOM 663 C CA . SER A 1 85 ? 1.822 19.519 43.197 1.00 41.38 85 SER A CA 1
ATOM 664 C C . SER A 1 85 ? 0.742 18.635 43.791 1.00 41.38 85 SER A C 1
ATOM 666 O O . SER A 1 85 ? 0.978 17.463 44.087 1.00 41.38 85 SER A O 1
ATOM 668 N N . ASP A 1 86 ? -0.426 19.242 43.985 1.00 46.50 86 ASP A N 1
ATOM 669 C CA . ASP A 1 86 ? -1.708 18.555 44.050 1.00 46.50 86 ASP A CA 1
ATOM 670 C C . ASP A 1 86 ? -1.824 17.638 42.824 1.00 46.50 86 ASP A C 1
ATOM 672 O O . ASP A 1 86 ? -2.240 18.045 41.739 1.00 46.50 86 ASP A O 1
ATOM 676 N N . LEU A 1 87 ? -1.397 16.390 42.984 1.00 48.25 87 LEU A N 1
ATOM 677 C CA . LEU A 1 87 ? -1.813 15.283 42.136 1.00 48.25 87 LEU A CA 1
ATOM 678 C C . LEU A 1 87 ? -2.896 14.523 42.893 1.00 48.25 87 LEU A C 1
ATOM 680 O O . LEU A 1 87 ? -2.756 13.341 43.189 1.00 48.25 87 LEU A O 1
ATOM 684 N N . ASP A 1 88 ? -3.973 15.237 43.210 1.00 43.19 88 ASP A N 1
ATOM 685 C CA . ASP A 1 88 ? -5.263 14.617 43.470 1.00 43.19 88 ASP A CA 1
ATOM 686 C C . ASP A 1 88 ? -5.877 14.269 42.109 1.00 43.19 88 ASP A C 1
ATOM 688 O O . ASP A 1 88 ? -6.708 14.984 41.550 1.00 43.19 88 ASP A O 1
ATOM 692 N N . SER A 1 89 ? -5.353 13.205 41.496 1.00 49.19 89 SER A N 1
ATOM 693 C CA . SER A 1 89 ? -6.088 12.496 40.457 1.00 49.19 89 SER A CA 1
ATOM 694 C C . SER A 1 89 ? -7.075 11.591 41.184 1.00 49.19 89 SER A C 1
ATOM 696 O O . SER A 1 89 ? -6.813 10.401 41.346 1.00 49.19 89 SER A O 1
ATOM 698 N N . ASP A 1 90 ? -8.164 12.195 41.659 1.00 47.78 90 ASP A N 1
ATOM 699 C CA . ASP A 1 90 ? -9.365 11.533 42.169 1.00 47.78 90 ASP A CA 1
ATOM 700 C C . ASP A 1 90 ? -10.009 10.724 41.026 1.00 47.78 90 ASP A C 1
ATOM 702 O O . ASP A 1 90 ? -10.941 11.151 40.339 1.00 47.78 90 ASP A O 1
ATOM 706 N N . ASP A 1 91 ? -9.413 9.562 40.758 1.00 56.97 91 ASP A N 1
ATOM 707 C CA . ASP A 1 91 ? -9.920 8.487 39.909 1.00 56.97 91 ASP A CA 1
ATOM 708 C C . ASP A 1 91 ? -10.956 7.671 40.694 1.00 56.97 91 ASP A C 1
ATOM 710 O O . ASP A 1 91 ? -10.756 6.503 41.007 1.00 56.97 91 ASP A O 1
ATOM 714 N N . ASP A 1 92 ? -12.055 8.327 41.067 1.00 51.38 92 ASP A N 1
ATOM 715 C CA . ASP A 1 92 ? -13.243 7.688 41.645 1.00 51.38 92 ASP A CA 1
ATOM 716 C C . ASP A 1 92 ? -14.545 8.354 41.153 1.00 51.38 92 ASP A C 1
ATOM 718 O O . ASP A 1 92 ? -15.624 8.221 41.742 1.00 51.38 92 ASP A O 1
ATOM 722 N N . THR A 1 93 ? -14.503 9.027 39.995 1.00 53.62 93 THR A N 1
ATOM 723 C CA . THR A 1 93 ? -15.739 9.207 39.224 1.00 53.62 93 THR A CA 1
ATOM 724 C C . THR A 1 93 ? -15.974 7.933 38.419 1.00 53.62 93 THR A C 1
ATOM 726 O O . THR A 1 93 ? -15.125 7.571 37.607 1.00 53.62 93 THR A O 1
ATOM 729 N N . PRO A 1 94 ? -17.111 7.229 38.585 1.00 50.22 94 PRO A N 1
ATOM 730 C CA . PRO A 1 94 ? -17.449 6.125 37.709 1.00 50.22 94 PRO A CA 1
ATOM 731 C C . PRO A 1 94 ? -17.785 6.750 36.359 1.00 50.22 94 PRO A C 1
ATOM 733 O O . PRO A 1 94 ? -18.943 7.070 36.076 1.00 50.22 94 PRO A O 1
ATOM 736 N N . ALA A 1 95 ? -16.756 6.984 35.543 1.00 53.44 95 ALA A N 1
ATOM 737 C CA . ALA A 1 95 ? -16.902 7.220 34.127 1.00 53.44 95 ALA A CA 1
ATOM 738 C C . ALA A 1 95 ? -17.761 6.060 33.642 1.00 53.44 95 ALA A C 1
ATOM 740 O O . ALA A 1 95 ? -17.324 4.910 33.646 1.00 53.44 95 ALA A O 1
ATOM 741 N N . ALA A 1 96 ? -19.039 6.338 33.371 1.00 57.50 96 ALA A N 1
ATOM 742 C CA . ALA A 1 96 ? -19.949 5.331 32.869 1.00 57.50 96 ALA A CA 1
ATOM 743 C C . ALA A 1 96 ? -19.222 4.620 31.730 1.00 57.50 96 ALA A C 1
ATOM 745 O O . ALA A 1 96 ? -18.719 5.295 30.828 1.00 57.50 96 ALA A O 1
ATOM 746 N N . ASP A 1 97 ? -19.102 3.298 31.860 1.00 74.38 97 ASP A N 1
ATOM 747 C CA . ASP A 1 97 ? -18.312 2.437 30.989 1.00 74.38 97 ASP A CA 1
ATOM 748 C C . ASP A 1 97 ? -18.414 2.919 29.532 1.00 74.38 97 ASP A C 1
ATOM 750 O O . ASP A 1 97 ? -19.512 3.034 28.978 1.00 74.38 97 ASP A O 1
ATOM 754 N N . LEU A 1 98 ? -17.275 3.290 28.938 1.00 74.25 98 LEU A N 1
ATOM 755 C CA . LEU A 1 98 ? -17.200 3.886 27.603 1.00 74.25 98 LEU A CA 1
ATOM 756 C C . LEU A 1 98 ? -17.944 3.017 26.576 1.00 74.25 98 LEU A C 1
ATOM 758 O O . LEU A 1 98 ? -18.670 3.540 25.726 1.00 74.25 98 LEU A O 1
ATOM 762 N N . ALA A 1 99 ? -17.849 1.691 26.719 1.00 74.50 99 ALA A N 1
ATOM 763 C CA . ALA A 1 99 ? -18.556 0.731 25.878 1.00 74.50 99 ALA A CA 1
ATOM 764 C C . ALA A 1 99 ? -20.086 0.856 25.996 1.00 74.50 99 ALA A C 1
ATOM 766 O O . ALA A 1 99 ? -20.802 0.747 25.000 1.00 74.50 99 ALA A O 1
ATOM 767 N N . SER A 1 100 ? -20.598 1.166 27.187 1.00 79.31 100 SER A N 1
ATOM 768 C CA . SER A 1 100 ? -22.018 1.433 27.418 1.00 79.31 100 SER A CA 1
ATOM 769 C C . SER A 1 100 ? -22.483 2.754 26.785 1.00 79.31 100 SER A C 1
ATOM 771 O O . SER A 1 100 ? -23.599 2.822 26.271 1.00 79.31 100 SER A O 1
ATOM 773 N N . ARG A 1 101 ? -21.637 3.796 26.765 1.00 79.81 101 ARG A N 1
ATOM 774 C CA . ARG A 1 101 ? -21.942 5.106 26.142 1.00 79.81 101 ARG A CA 1
ATOM 775 C C . ARG A 1 101 ? -21.906 5.079 24.612 1.00 79.81 101 ARG A C 1
ATOM 777 O O . ARG A 1 101 ? -22.673 5.803 23.978 1.00 79.81 101 ARG A O 1
ATOM 784 N N . LEU A 1 102 ? -21.032 4.253 24.039 1.00 77.50 102 LEU A N 1
ATOM 785 C CA . LEU A 1 102 ? -20.890 4.043 22.593 1.00 77.50 102 LEU A CA 1
ATOM 786 C C . LEU A 1 102 ? -21.867 3.008 22.021 1.00 77.50 102 LEU A C 1
ATOM 788 O O . LEU A 1 102 ? -21.929 2.822 20.805 1.00 77.50 102 LEU A O 1
ATOM 792 N N . ASN A 1 103 ? -22.659 2.346 22.866 1.00 80.31 103 ASN A N 1
ATOM 793 C CA . ASN A 1 103 ? -23.627 1.359 22.411 1.00 80.31 103 ASN A CA 1
ATOM 794 C C . ASN A 1 103 ? -24.710 2.006 21.526 1.00 80.31 103 ASN A C 1
ATOM 796 O O . ASN A 1 103 ? -25.418 2.921 21.948 1.00 80.31 103 ASN A O 1
ATOM 800 N N . GLY A 1 104 ? -24.842 1.515 20.291 1.00 77.38 104 GLY A N 1
ATOM 801 C CA . GLY A 1 104 ? -25.817 2.009 19.316 1.00 77.38 104 GLY A CA 1
ATOM 802 C C . GLY A 1 104 ? -25.434 3.320 18.623 1.00 77.38 104 GLY A C 1
ATOM 803 O O . GLY A 1 104 ? -26.270 3.887 17.921 1.00 77.38 104 GLY A O 1
ATOM 804 N N . VAL A 1 105 ? -24.202 3.804 18.804 1.00 82.94 105 VAL A N 1
ATOM 805 C CA . VAL A 1 105 ? -23.657 4.924 18.025 1.00 82.94 105 VAL A CA 1
ATOM 806 C C . VAL A 1 105 ? -23.257 4.421 16.638 1.00 82.94 105 VAL A C 1
ATOM 808 O O . VAL A 1 105 ? -22.662 3.351 16.506 1.00 82.94 105 VAL A O 1
ATOM 811 N N . ASP A 1 106 ? -23.587 5.189 15.599 1.00 78.44 106 ASP A N 1
ATOM 812 C CA . ASP A 1 106 ? -23.067 4.928 14.258 1.00 78.44 106 ASP A CA 1
ATOM 813 C C . ASP A 1 106 ? -21.586 5.309 14.214 1.00 78.44 106 ASP A C 1
ATOM 815 O O . ASP A 1 106 ? -21.228 6.483 14.271 1.00 78.44 106 ASP A O 1
ATOM 819 N N . ILE A 1 107 ? -20.725 4.299 14.127 1.00 79.75 107 ILE A N 1
ATOM 820 C CA . ILE A 1 107 ? -19.266 4.460 14.104 1.00 79.75 107 ILE A CA 1
ATOM 821 C C . ILE A 1 107 ? -18.806 5.162 12.810 1.00 79.75 107 ILE A C 1
ATOM 823 O O . ILE A 1 107 ? -17.706 5.704 12.765 1.00 79.75 107 ILE A O 1
ATOM 827 N N . ASN A 1 108 ? -19.645 5.202 11.768 1.00 76.88 108 ASN A N 1
ATOM 828 C CA . ASN A 1 108 ? -19.342 5.923 10.529 1.00 76.88 108 ASN A CA 1
ATOM 829 C C . ASN A 1 108 ? -19.636 7.430 10.616 1.00 76.88 108 ASN A C 1
ATOM 831 O O . ASN A 1 108 ? -19.325 8.151 9.669 1.00 76.88 108 ASN A O 1
ATOM 835 N N . ASP A 1 109 ? -20.225 7.907 11.719 1.00 83.44 109 ASP A N 1
ATOM 836 C CA . ASP A 1 109 ? -20.469 9.327 11.966 1.00 83.44 109 ASP A CA 1
ATOM 837 C C . ASP A 1 109 ? -19.511 9.865 13.049 1.00 83.44 109 ASP A C 1
ATOM 839 O O . ASP A 1 109 ? -19.763 9.697 14.251 1.00 83.44 109 ASP A O 1
ATOM 843 N N . PRO A 1 110 ? -18.400 10.518 12.654 1.00 82.69 110 PRO A N 1
ATOM 844 C CA . PRO A 1 110 ? -17.369 10.959 13.588 1.00 82.69 110 PRO A CA 1
ATOM 845 C C . PRO A 1 110 ? -17.888 11.990 14.596 1.00 82.69 110 PRO A C 1
ATOM 847 O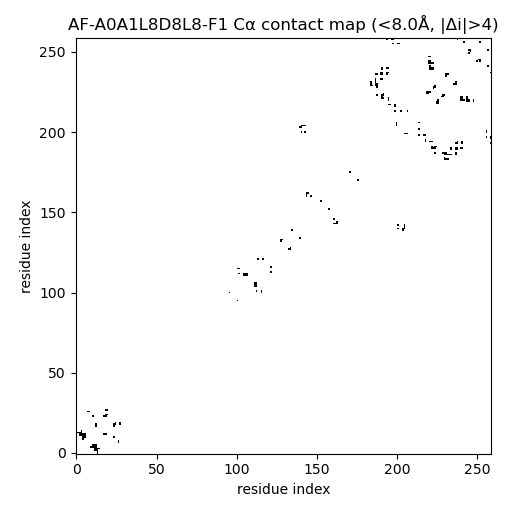 O . PRO A 1 110 ? -17.466 11.973 15.750 1.00 82.69 110 PRO A O 1
ATOM 850 N N . GLU A 1 111 ? -18.844 12.837 14.208 1.00 82.75 111 GLU A N 1
ATOM 851 C CA . GLU A 1 111 ? -19.432 13.848 15.097 1.00 82.75 111 GLU A CA 1
ATOM 852 C C . GLU A 1 111 ? -20.309 13.203 16.179 1.00 82.75 111 GLU A C 1
ATOM 854 O O . GLU A 1 111 ? -20.292 13.605 17.347 1.00 82.75 111 GLU A O 1
ATOM 859 N N . SER A 1 112 ? -21.042 12.146 15.815 1.00 82.12 112 SER A N 1
ATOM 860 C CA . SER A 1 112 ? -21.848 11.369 16.758 1.00 82.12 112 SER A CA 1
ATOM 861 C C . SER A 1 112 ? -20.972 10.676 17.799 1.00 82.12 112 SER A C 1
ATOM 863 O O . SER A 1 112 ? -21.250 10.780 18.995 1.00 82.12 112 SER A O 1
ATOM 865 N N . VAL A 1 113 ? -19.861 10.064 17.373 1.00 83.94 113 VAL A N 1
ATOM 866 C CA . VAL A 1 113 ? -18.859 9.469 18.272 1.00 83.94 113 VAL A CA 1
ATOM 867 C C . VAL A 1 113 ? -18.215 10.534 19.166 1.00 83.94 113 VAL A C 1
ATOM 869 O O . VAL A 1 113 ? -18.156 10.358 20.384 1.00 83.94 113 VAL A O 1
ATOM 872 N N . TRP A 1 114 ? -17.807 11.670 18.593 1.00 82.44 114 TRP A N 1
ATOM 873 C CA . TRP A 1 114 ? -17.148 12.756 19.321 1.00 82.44 114 TRP A CA 1
ATOM 874 C C . TRP A 1 114 ? -18.032 13.351 20.418 1.00 82.44 114 TRP A C 1
ATOM 876 O O . TRP A 1 114 ? -17.588 13.548 21.550 1.00 82.44 114 TRP A O 1
ATOM 886 N N . SER A 1 115 ? -19.317 13.564 20.119 1.00 83.50 115 SER A N 1
ATOM 887 C CA . SER A 1 115 ? -20.297 14.123 21.062 1.00 83.50 115 SER A CA 1
ATOM 888 C C . SER A 1 115 ? -20.569 13.235 22.282 1.00 83.50 115 SER A C 1
ATOM 890 O O . SER A 1 115 ? -21.091 13.709 23.294 1.00 83.50 115 SER A O 1
ATOM 892 N N . LYS A 1 116 ? -20.244 11.940 22.190 1.00 82.81 116 LYS A N 1
ATOM 893 C CA . LYS A 1 116 ? -20.448 10.959 23.259 1.00 82.81 116 LYS A CA 1
ATOM 894 C C . LYS A 1 116 ? -19.257 10.845 24.194 1.00 82.81 116 LYS A C 1
ATOM 896 O O . LYS A 1 116 ? -19.447 10.301 25.281 1.00 82.81 116 LYS A O 1
ATOM 901 N N . LEU A 1 117 ? -18.088 11.357 23.807 1.00 81.88 117 LEU A N 1
ATOM 902 C CA . LEU A 1 117 ? -16.880 11.428 24.629 1.00 81.88 117 LEU A CA 1
ATOM 903 C C . LEU A 1 117 ? -16.988 12.553 25.671 1.00 81.88 117 LEU A C 1
ATOM 905 O O . LEU A 1 117 ? -17.700 13.539 25.486 1.00 81.88 117 LEU A O 1
ATOM 909 N N . THR A 1 118 ? -16.304 12.395 26.800 1.00 85.56 118 THR A N 1
ATOM 910 C CA . THR A 1 118 ? -16.210 13.424 27.835 1.00 85.56 118 THR A CA 1
ATOM 911 C C . THR A 1 118 ? -15.207 14.499 27.408 1.00 85.56 118 THR A C 1
ATOM 913 O O . THR A 1 118 ? -14.299 14.223 26.621 1.00 85.56 118 THR A O 1
ATOM 916 N N . PRO A 1 119 ? -15.281 15.718 27.973 1.00 84.06 119 PRO A N 1
ATOM 917 C CA . PRO A 1 119 ? -14.291 16.764 27.704 1.00 84.06 119 PRO A CA 1
ATOM 918 C C . PRO A 1 119 ? -12.855 16.390 28.107 1.00 84.06 119 PRO A C 1
ATOM 920 O O . PRO A 1 119 ? -11.903 17.056 27.707 1.00 84.06 119 PRO A O 1
ATOM 923 N N . GLN A 1 120 ? -12.672 15.373 28.951 1.00 81.50 120 GLN A N 1
ATOM 924 C CA . GLN A 1 120 ? -11.354 14.857 29.305 1.00 81.50 120 GLN A CA 1
ATOM 925 C C . GLN A 1 120 ? -10.831 13.894 28.232 1.00 81.50 120 GLN A C 1
ATOM 927 O O . GLN A 1 120 ? -9.753 14.141 27.703 1.00 81.50 120 GLN A O 1
ATOM 932 N N . GLU A 1 121 ? -11.637 12.913 27.815 1.00 83.38 121 GLU A N 1
ATOM 933 C CA . GLU A 1 121 ? -11.305 11.978 26.723 1.00 83.38 121 GLU A CA 1
ATOM 934 C C . GLU A 1 121 ? -11.034 12.716 25.395 1.00 83.38 121 GLU A C 1
ATOM 936 O O . GLU A 1 121 ? -10.110 12.370 24.662 1.00 83.38 121 GLU A O 1
ATOM 941 N N . GLN A 1 122 ? -11.796 13.777 25.097 1.00 86.31 122 GLN A N 1
ATOM 942 C CA . GLN A 1 122 ? -11.559 14.623 23.918 1.00 86.31 122 GLN A CA 1
ATOM 943 C C . GLN A 1 122 ? -10.197 15.329 23.982 1.00 86.31 122 GLN A C 1
ATOM 945 O O . GLN A 1 122 ? -9.462 15.334 22.997 1.00 86.31 122 GLN A O 1
ATOM 950 N N . ARG A 1 123 ? -9.829 15.886 25.146 1.00 85.94 123 ARG A N 1
ATOM 951 C CA . ARG A 1 123 ? -8.523 16.540 25.342 1.00 85.94 123 ARG A CA 1
ATOM 952 C C . ARG A 1 123 ? -7.368 15.550 25.254 1.00 85.94 123 ARG A C 1
ATOM 954 O O . ARG A 1 123 ? -6.329 15.893 24.703 1.00 85.94 123 ARG A O 1
ATOM 961 N N . GLU A 1 124 ? -7.540 14.342 25.782 1.00 83.94 124 GLU A N 1
ATOM 962 C CA . GLU A 1 124 ? -6.546 13.271 25.677 1.00 83.94 124 GLU A CA 1
ATOM 963 C C . GLU A 1 124 ? -6.347 12.844 24.220 1.00 83.94 124 GLU A C 1
ATOM 965 O O . GLU A 1 124 ? -5.211 12.760 23.756 1.00 83.94 124 GLU A O 1
ATOM 970 N N . PHE A 1 125 ? -7.433 12.672 23.460 1.00 84.44 125 PHE A N 1
ATOM 971 C CA . PHE A 1 125 ? -7.351 12.385 22.030 1.00 84.44 125 PHE A CA 1
ATOM 972 C C . PHE A 1 125 ? -6.681 13.525 21.250 1.00 84.44 125 PHE A C 1
ATOM 974 O O . PHE A 1 125 ? -5.768 13.275 20.468 1.00 84.44 125 PHE A O 1
ATOM 981 N N . GLU A 1 126 ? -7.068 14.783 21.483 1.00 84.62 126 GLU A N 1
ATOM 982 C CA . GLU A 1 126 ? -6.418 15.943 20.857 1.00 84.62 126 GLU A CA 1
ATOM 983 C C . GLU A 1 126 ? -4.929 16.026 21.212 1.00 84.62 126 GLU A C 1
ATOM 985 O O . GLU A 1 126 ? -4.102 16.330 20.350 1.00 84.62 126 GLU A O 1
ATOM 990 N N . ALA A 1 127 ? -4.558 15.730 22.460 1.00 85.31 127 ALA A N 1
ATOM 991 C CA . ALA A 1 127 ? -3.165 15.684 22.885 1.00 85.31 127 ALA A CA 1
ATOM 992 C C . ALA A 1 127 ? -2.386 14.582 22.151 1.00 85.31 127 ALA A C 1
ATOM 994 O O . ALA A 1 127 ? -1.279 14.844 21.686 1.00 85.31 127 ALA A O 1
ATOM 995 N N . LEU A 1 128 ? -2.971 13.392 21.979 1.00 82.19 128 LEU A N 1
ATOM 996 C CA . LEU A 1 128 ? -2.373 12.281 21.226 1.00 82.19 128 LEU A CA 1
ATOM 997 C C . LEU A 1 128 ? -2.218 12.605 19.732 1.00 82.19 128 LEU A C 1
ATOM 999 O O . LEU A 1 128 ? -1.170 12.330 19.144 1.00 82.19 128 LEU A O 1
ATOM 1003 N N . VAL A 1 129 ? -3.223 13.249 19.128 1.00 82.69 129 VAL A N 1
ATOM 1004 C CA . VAL A 1 129 ? -3.173 13.722 17.735 1.00 82.69 129 VAL A CA 1
ATOM 1005 C C . VAL A 1 129 ? -2.072 14.762 17.549 1.00 82.69 129 VAL A C 1
ATOM 1007 O O . VAL A 1 129 ? -1.261 14.643 16.632 1.00 82.69 129 VAL A O 1
ATOM 1010 N N . ASN A 1 130 ? -1.992 15.746 18.444 1.00 80.69 130 ASN A N 1
ATOM 1011 C CA . ASN A 1 130 ? -0.977 16.798 18.385 1.00 80.69 130 ASN A CA 1
ATOM 1012 C C . ASN A 1 130 ? 0.435 16.282 18.699 1.00 80.69 130 ASN A C 1
ATOM 1014 O O . ASN A 1 130 ? 1.411 16.810 18.167 1.00 80.69 130 ASN A O 1
ATOM 1018 N N . ALA A 1 131 ? 0.554 15.248 19.536 1.00 78.81 131 ALA A N 1
ATOM 1019 C CA . ALA A 1 131 ? 1.818 14.576 19.822 1.00 78.81 131 ALA A CA 1
ATOM 1020 C C . ALA A 1 131 ? 2.311 13.701 18.654 1.00 78.81 131 ALA A C 1
ATOM 1022 O O . ALA A 1 131 ? 3.474 13.301 18.650 1.00 78.81 131 ALA A O 1
ATOM 1023 N N . GLY A 1 132 ? 1.461 13.420 17.657 1.00 67.12 132 GLY A N 1
ATOM 1024 C CA . GLY A 1 132 ? 1.803 12.578 16.508 1.00 67.12 132 GLY A CA 1
ATOM 1025 C C . GLY A 1 132 ? 1.906 11.084 16.836 1.00 67.12 132 GLY A C 1
ATOM 1026 O O . GLY A 1 132 ? 2.439 10.329 16.029 1.00 67.12 132 GLY A O 1
ATOM 1027 N N . ASP A 1 133 ? 1.387 10.654 17.991 1.00 67.56 133 ASP A N 1
ATOM 1028 C CA . ASP A 1 133 ? 1.448 9.266 18.485 1.00 67.56 133 ASP A CA 1
ATOM 1029 C C . ASP A 1 133 ? 0.209 8.439 18.080 1.00 67.56 133 ASP A C 1
ATOM 1031 O O . ASP A 1 133 ? -0.060 7.358 18.587 1.00 67.56 133 ASP A O 1
ATOM 1035 N N . VAL A 1 134 ? -0.590 8.929 17.131 1.00 67.56 134 VAL A N 1
ATOM 1036 C CA . VAL A 1 134 ? -1.791 8.215 16.651 1.00 67.56 134 VAL A CA 1
ATOM 1037 C C . VAL A 1 134 ? -1.421 6.888 15.974 1.00 67.56 134 VAL A C 1
ATOM 1039 O O . VAL A 1 134 ? -2.204 5.937 15.977 1.00 67.56 134 VAL A O 1
ATOM 1042 N N . SER A 1 135 ? -0.208 6.796 15.427 1.00 63.41 135 SER A N 1
ATOM 1043 C CA . SER A 1 135 ? 0.322 5.592 14.783 1.00 63.41 135 SER A CA 1
ATOM 1044 C C . SER A 1 135 ? 0.485 4.403 15.734 1.00 63.41 135 SER A C 1
ATOM 1046 O O . SER A 1 135 ? 0.479 3.272 15.257 1.00 63.41 135 SER A O 1
ATOM 1048 N N . SER A 1 136 ? 0.587 4.615 17.053 1.00 65.88 136 SER A N 1
ATOM 1049 C CA . SER A 1 136 ? 0.634 3.515 18.029 1.00 65.88 136 SER A CA 1
ATOM 1050 C C . SER A 1 136 ? -0.744 2.908 18.320 1.00 65.88 136 SER A C 1
ATOM 1052 O O . SER A 1 136 ? -0.836 1.757 18.750 1.00 65.88 136 SER A O 1
ATOM 1054 N N . ILE A 1 137 ? -1.815 3.657 18.047 1.00 72.25 137 ILE A N 1
ATOM 1055 C CA . ILE A 1 137 ? -3.201 3.267 18.331 1.00 72.25 137 ILE A CA 1
ATOM 1056 C C . ILE A 1 137 ? -3.846 2.606 17.106 1.00 72.25 137 ILE A C 1
ATOM 1058 O O . ILE A 1 137 ? -4.683 1.714 17.244 1.00 72.25 137 ILE A O 1
ATOM 1062 N N . VAL A 1 138 ? -3.454 3.019 15.898 1.00 74.81 138 VAL A N 1
ATOM 1063 C CA . VAL A 1 138 ? -3.979 2.454 14.650 1.00 74.81 138 VAL A CA 1
ATOM 1064 C C . VAL A 1 138 ? -3.244 1.152 14.314 1.00 74.81 138 VAL A C 1
ATOM 1066 O O . VAL A 1 138 ? -2.025 1.173 14.138 1.00 74.81 138 VAL A O 1
ATOM 1069 N N . PRO A 1 139 ? -3.952 0.015 14.155 1.00 76.69 139 PRO A N 1
ATOM 1070 C CA . PRO A 1 139 ? -3.333 -1.219 13.694 1.00 76.69 139 PRO A CA 1
ATOM 1071 C C . PRO A 1 139 ? -2.651 -1.006 12.339 1.00 76.69 139 PRO A C 1
ATOM 1073 O O . PRO A 1 139 ? -3.289 -0.644 11.345 1.00 76.69 139 PRO A O 1
ATOM 1076 N N . LEU A 1 140 ? -1.342 -1.241 12.299 1.00 79.31 140 LEU A N 1
ATOM 1077 C CA . LEU A 1 140 ? -0.5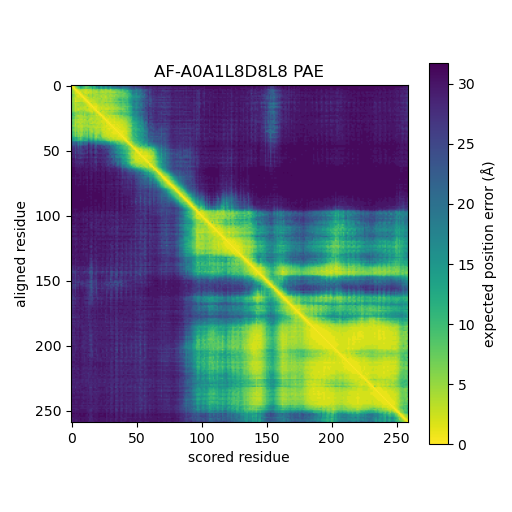79 -1.156 11.063 1.00 79.31 140 LEU A CA 1
ATOM 1078 C C . LEU A 1 140 ? -0.901 -2.361 10.182 1.00 79.31 140 LEU A C 1
ATOM 1080 O O . LEU A 1 140 ? -0.796 -3.521 10.595 1.00 79.31 140 LEU A O 1
ATOM 1084 N N . TYR A 1 141 ? -1.275 -2.082 8.941 1.00 82.94 141 TYR A N 1
ATOM 1085 C CA . TYR A 1 141 ? -1.452 -3.094 7.922 1.00 82.94 141 TYR A CA 1
ATOM 1086 C C . TYR A 1 141 ? -0.119 -3.786 7.666 1.00 82.94 141 TYR A C 1
ATOM 1088 O O . TYR A 1 141 ? 0.886 -3.154 7.335 1.00 82.94 141 TYR A O 1
ATOM 1096 N N . THR A 1 142 ? -0.127 -5.109 7.800 1.00 82.69 142 THR A N 1
ATOM 1097 C CA . THR A 1 142 ? 1.007 -5.952 7.436 1.00 82.69 142 THR A CA 1
ATOM 1098 C C . THR A 1 142 ? 0.776 -6.469 6.020 1.00 82.69 142 THR A C 1
ATOM 1100 O O . THR A 1 142 ? -0.136 -7.270 5.812 1.00 82.69 142 THR A O 1
ATOM 1103 N N . PRO A 1 143 ? 1.568 -6.032 5.026 1.00 85.56 143 PRO A N 1
ATOM 1104 C CA . PRO A 1 143 ? 1.406 -6.517 3.668 1.00 85.56 143 PRO A CA 1
ATOM 1105 C C . PRO A 1 143 ? 1.661 -8.015 3.554 1.00 85.56 143 PRO A C 1
ATOM 1107 O O . PRO A 1 143 ? 2.565 -8.551 4.196 1.00 85.56 143 PRO A O 1
ATOM 1110 N N . TRP A 1 144 ? 0.941 -8.677 2.647 1.00 85.19 144 TRP A N 1
ATOM 1111 C CA . TRP A 1 144 ? 1.037 -10.127 2.471 1.00 85.19 144 TRP A CA 1
ATOM 1112 C C . TRP A 1 144 ? 2.459 -10.618 2.136 1.00 85.19 144 TRP A C 1
ATOM 1114 O O . TRP A 1 144 ? 2.827 -11.735 2.492 1.00 85.19 144 TRP A O 1
ATOM 1124 N N . TRP A 1 145 ? 3.279 -9.782 1.486 1.00 85.88 145 TRP A N 1
ATOM 1125 C CA . TRP A 1 145 ? 4.670 -10.094 1.128 1.00 85.88 145 TRP A CA 1
ATOM 1126 C C . TRP A 1 145 ? 5.652 -10.041 2.305 1.00 85.88 145 TRP A C 1
ATOM 1128 O O . TRP A 1 145 ? 6.802 -10.438 2.146 1.00 85.88 145 TRP A O 1
ATOM 1138 N N . MET A 1 146 ? 5.223 -9.562 3.476 1.00 81.94 146 MET A N 1
ATOM 1139 C CA . MET A 1 146 ? 6.030 -9.575 4.702 1.00 81.94 146 MET A CA 1
ATOM 1140 C C . MET A 1 146 ? 5.925 -10.904 5.458 1.00 81.94 146 MET A C 1
ATOM 1142 O O . MET A 1 146 ? 6.704 -11.150 6.377 1.00 81.94 146 MET A O 1
ATOM 1146 N N . HIS A 1 147 ? 4.971 -11.769 5.100 1.00 74.31 147 HIS A N 1
ATOM 1147 C CA . HIS A 1 147 ? 4.841 -13.071 5.739 1.00 74.31 147 HIS A CA 1
ATOM 1148 C C . HIS A 1 147 ? 5.895 -14.039 5.201 1.00 74.31 147 HIS A C 1
ATOM 1150 O O . HIS A 1 147 ? 5.835 -14.496 4.058 1.00 74.31 147 HIS A O 1
ATOM 1156 N N . GLU A 1 148 ? 6.850 -14.398 6.053 1.00 66.50 148 GLU A N 1
ATOM 1157 C CA . GLU A 1 148 ? 7.782 -15.480 5.765 1.00 66.50 148 GLU A CA 1
ATOM 1158 C C . GLU A 1 148 ? 7.038 -16.820 5.752 1.00 66.50 148 GLU A C 1
ATOM 1160 O O . GLU A 1 148 ? 6.389 -17.211 6.729 1.00 66.50 148 GLU A O 1
ATOM 1165 N N . LYS A 1 149 ? 7.152 -17.564 4.646 1.00 63.41 149 LYS A N 1
ATOM 1166 C CA . LYS A 1 149 ? 6.675 -18.949 4.603 1.00 63.41 149 LYS A CA 1
ATOM 1167 C C . LYS A 1 149 ? 7.533 -19.789 5.543 1.00 63.41 149 LYS A C 1
ATOM 1169 O O . LYS A 1 149 ? 8.682 -20.103 5.232 1.00 63.41 149 LYS A O 1
ATOM 1174 N N . LYS A 1 150 ? 6.971 -20.190 6.683 1.00 65.44 150 LYS A N 1
ATOM 1175 C CA . LYS A 1 150 ? 7.608 -21.169 7.568 1.00 65.44 150 LYS A CA 1
ATOM 1176 C C . LYS A 1 150 ? 7.707 -22.501 6.821 1.00 65.44 150 LYS A C 1
ATOM 1178 O O . LYS A 1 150 ? 6.699 -23.061 6.408 1.00 65.44 150 LYS A O 1
ATOM 1183 N N . LEU A 1 151 ? 8.930 -23.009 6.654 1.00 65.19 151 LEU A N 1
ATOM 1184 C CA . LEU A 1 151 ? 9.217 -24.284 5.973 1.00 65.19 151 LEU A CA 1
ATOM 1185 C C . LEU A 1 151 ? 8.578 -25.499 6.670 1.00 65.19 151 LEU A C 1
ATOM 1187 O O . LEU A 1 151 ? 8.470 -26.567 6.072 1.00 65.19 151 LEU A O 1
ATOM 1191 N N . ILE A 1 152 ? 8.177 -25.342 7.933 1.00 62.62 152 ILE A N 1
ATOM 1192 C CA . ILE A 1 152 ? 7.506 -26.354 8.744 1.00 62.62 152 ILE A CA 1
ATOM 1193 C C . ILE A 1 152 ? 6.319 -25.667 9.422 1.00 62.62 152 ILE A C 1
ATOM 1195 O O . ILE A 1 152 ? 6.499 -24.661 10.111 1.00 62.62 152 ILE A O 1
ATOM 1199 N N . GLN A 1 153 ? 5.119 -26.201 9.214 1.00 59.91 153 GLN A N 1
ATOM 1200 C CA . GLN A 1 153 ? 3.873 -25.700 9.789 1.00 59.91 153 GLN A CA 1
ATOM 1201 C C . GLN A 1 153 ? 3.086 -26.895 10.334 1.00 59.91 153 GLN A C 1
ATOM 1203 O O . GLN A 1 153 ? 3.057 -27.958 9.705 1.00 59.91 153 GLN A O 1
ATOM 1208 N N . ASP A 1 154 ? 2.487 -26.746 11.515 1.00 60.69 154 ASP A N 1
ATOM 1209 C CA . ASP A 1 154 ? 1.634 -27.785 12.085 1.00 60.69 154 ASP A CA 1
ATOM 1210 C C . ASP A 1 154 ? 0.414 -27.995 11.182 1.00 60.69 154 ASP A C 1
ATOM 1212 O O . ASP A 1 154 ? -0.166 -27.040 10.667 1.00 60.69 154 ASP A O 1
ATOM 1216 N N . ALA A 1 155 ? -0.013 -29.248 11.007 1.00 60.28 155 ALA A N 1
ATOM 1217 C CA . ALA A 1 155 ? -1.078 -29.644 10.074 1.00 60.28 155 ALA A CA 1
ATOM 1218 C C . ALA A 1 155 ? -2.468 -29.016 10.350 1.00 60.28 155 ALA A C 1
ATOM 1220 O O . ALA A 1 155 ? -3.438 -29.338 9.668 1.00 60.28 155 ALA A O 1
ATOM 1221 N N . THR A 1 156 ? -2.584 -28.161 11.368 1.00 57.19 156 THR A N 1
ATOM 1222 C CA . THR A 1 156 ? -3.813 -27.490 11.805 1.00 57.19 156 THR A CA 1
ATOM 1223 C C . THR A 1 156 ? -3.773 -25.965 11.677 1.00 57.19 156 THR A C 1
ATOM 1225 O O . THR A 1 156 ? -4.796 -25.338 11.926 1.00 57.19 156 THR A O 1
ATOM 1228 N N . SER A 1 157 ? -2.641 -25.356 11.309 1.00 54.41 157 SER A N 1
ATOM 1229 C CA . SER A 1 157 ? -2.468 -23.894 11.247 1.00 54.41 157 SER A CA 1
ATOM 1230 C C . SER A 1 157 ? -2.107 -23.419 9.839 1.00 54.41 157 SER A C 1
ATOM 1232 O O . SER A 1 157 ? -1.096 -22.760 9.624 1.00 54.41 157 SER A O 1
ATOM 1234 N N . SER A 1 158 ? -2.942 -23.755 8.858 1.00 51.94 158 SER A N 1
ATOM 1235 C CA . SER A 1 158 ? -2.824 -23.265 7.479 1.00 51.94 158 SER A CA 1
ATOM 1236 C C . SER A 1 158 ? -3.538 -21.919 7.308 1.00 51.94 158 SER A C 1
ATOM 1238 O O . SER A 1 158 ? -4.500 -21.815 6.554 1.00 51.94 158 SER A O 1
ATOM 1240 N N . GLU A 1 159 ? -3.097 -20.882 8.020 1.00 58.22 159 GLU A N 1
ATOM 1241 C CA . GLU A 1 159 ? -3.410 -19.508 7.612 1.00 58.22 159 GLU A CA 1
ATOM 1242 C C . GLU A 1 159 ? -2.434 -19.141 6.491 1.00 58.22 159 GLU A C 1
ATOM 1244 O O . GLU A 1 159 ? -1.328 -18.656 6.734 1.00 58.22 159 GLU A O 1
ATOM 1249 N N . GLU A 1 160 ? -2.785 -19.485 5.250 1.00 58.69 160 GLU A N 1
ATOM 1250 C CA . GLU A 1 160 ? -2.019 -19.002 4.105 1.00 58.69 160 GLU A CA 1
ATOM 1251 C C . GLU A 1 160 ? -2.230 -17.487 3.975 1.00 58.69 160 GLU A C 1
ATOM 1253 O O . GLU A 1 160 ? -3.375 -17.026 3.995 1.00 58.69 160 GLU A O 1
ATOM 1258 N N 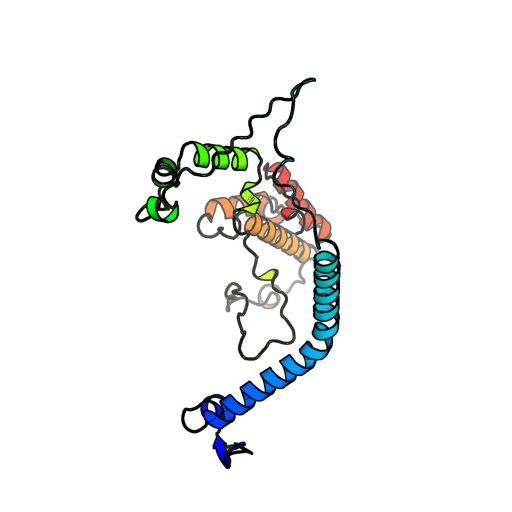. PRO A 1 161 ? -1.154 -16.690 3.843 1.00 59.56 161 PRO A N 1
ATOM 1259 C CA . PRO A 1 161 ? -1.292 -15.256 3.661 1.00 59.56 161 PRO A CA 1
ATOM 1260 C C . PRO A 1 161 ? -2.111 -14.968 2.398 1.00 59.56 161 PRO A C 1
ATOM 1262 O O . PRO A 1 161 ? -1.800 -15.462 1.307 1.00 59.56 161 PRO A O 1
ATOM 1265 N N . HIS A 1 162 ? -3.166 -14.167 2.574 1.00 68.88 162 HIS A N 1
ATOM 1266 C CA . HIS A 1 162 ? -4.123 -13.789 1.539 1.00 68.88 162 HIS A CA 1
ATOM 1267 C C . HIS A 1 162 ? -3.447 -12.848 0.531 1.00 68.88 162 HIS A C 1
ATOM 1269 O O . HIS A 1 162 ? -3.501 -11.623 0.641 1.00 68.88 162 HIS A O 1
ATOM 1275 N N . HIS A 1 163 ? -2.733 -13.431 -0.428 1.00 78.44 163 HIS A N 1
ATOM 1276 C CA . HIS A 1 163 ? -2.150 -12.716 -1.554 1.00 78.44 163 HIS A CA 1
ATOM 1277 C C . HIS A 1 163 ? -3.208 -12.527 -2.655 1.00 78.44 163 HIS A C 1
ATOM 1279 O O . HIS A 1 163 ? -4.139 -13.329 -2.753 1.00 78.44 163 HIS A O 1
ATOM 1285 N N . PRO A 1 164 ? -3.093 -11.480 -3.490 1.00 78.75 164 PRO A N 1
ATOM 1286 C CA . PRO A 1 164 ? -3.984 -11.282 -4.625 1.00 78.75 164 PRO A CA 1
ATOM 1287 C C . PRO A 1 164 ? -3.969 -12.484 -5.572 1.00 78.75 164 PRO A C 1
ATOM 1289 O O . PRO A 1 164 ? -2.915 -13.084 -5.800 1.00 78.75 164 PRO A O 1
ATOM 1292 N N . GLU A 1 165 ? -5.125 -12.802 -6.159 1.00 80.38 165 GLU A N 1
ATOM 1293 C CA . GLU A 1 165 ? -5.226 -13.855 -7.168 1.00 80.38 165 GLU A CA 1
ATOM 1294 C C . GLU A 1 165 ? -4.294 -13.562 -8.349 1.00 80.38 165 GLU A C 1
ATOM 1296 O O . GLU A 1 165 ? -4.300 -12.475 -8.935 1.00 80.38 165 GLU A O 1
ATOM 1301 N N . ILE A 1 166 ? -3.482 -14.553 -8.711 1.00 80.69 166 ILE A N 1
ATOM 1302 C CA . ILE A 1 166 ? -2.609 -14.456 -9.875 1.00 80.69 166 ILE A CA 1
ATOM 1303 C C . ILE A 1 166 ? -3.483 -14.591 -11.120 1.00 80.69 166 ILE A C 1
ATOM 1305 O O . ILE A 1 166 ? -4.137 -15.614 -11.323 1.00 80.69 166 ILE A O 1
ATOM 1309 N N . LEU A 1 167 ? -3.463 -13.571 -11.979 1.00 81.69 167 LEU A N 1
ATOM 1310 C CA . LEU A 1 167 ? -4.167 -13.611 -13.256 1.00 81.69 167 LEU A CA 1
ATOM 1311 C C . LEU A 1 167 ? -3.674 -14.805 -14.088 1.00 81.69 167 LEU A 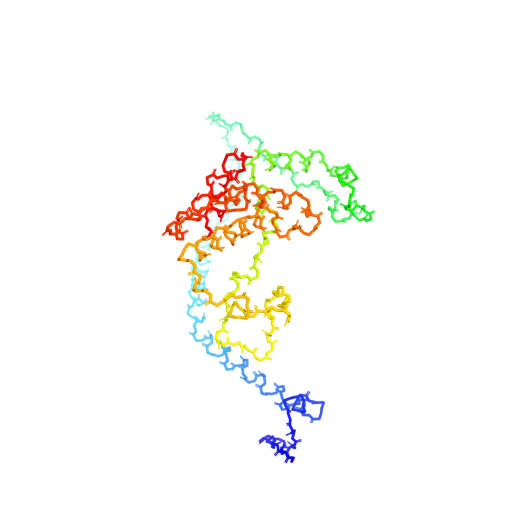C 1
ATOM 1313 O O . LEU A 1 167 ? -2.485 -14.941 -14.368 1.00 81.69 167 LEU A O 1
ATOM 1317 N N . SER A 1 168 ? -4.598 -15.666 -14.512 1.00 78.12 168 SER A N 1
ATOM 1318 C CA . SER A 1 168 ? -4.276 -16.877 -15.277 1.00 78.12 168 SER A CA 1
ATOM 1319 C C . SER A 1 168 ? -3.933 -16.607 -16.748 1.00 78.12 168 SER A C 1
ATOM 1321 O O . SER A 1 168 ? -3.390 -17.483 -17.413 1.00 78.12 168 SER A O 1
ATOM 1323 N N . ASP A 1 169 ? -4.239 -15.410 -17.261 1.00 82.75 169 ASP A N 1
ATOM 1324 C CA . ASP A 1 169 ? -4.017 -15.000 -18.661 1.00 82.75 169 ASP A CA 1
ATOM 1325 C C . ASP A 1 169 ? -2.778 -14.096 -18.829 1.00 82.75 169 ASP A C 1
ATOM 1327 O O . ASP A 1 169 ? -2.751 -13.149 -19.617 1.00 82.75 169 ASP A O 1
ATOM 1331 N N . ILE A 1 170 ? -1.723 -14.349 -18.050 1.00 83.69 170 ILE A N 1
ATOM 1332 C CA . ILE A 1 170 ? -0.450 -13.642 -18.224 1.00 83.69 170 ILE A CA 1
ATOM 1333 C C . ILE A 1 170 ? 0.319 -14.318 -19.360 1.00 83.69 170 ILE A C 1
ATOM 1335 O O . ILE A 1 170 ? 0.906 -15.389 -19.196 1.00 83.69 170 ILE A O 1
ATOM 1339 N N . ARG A 1 171 ? 0.332 -13.677 -20.533 1.00 81.88 171 ARG A N 1
ATOM 1340 C CA . ARG A 1 171 ? 1.135 -14.131 -21.679 1.00 81.88 171 ARG A CA 1
ATOM 1341 C C . ARG A 1 171 ? 2.622 -14.122 -21.342 1.00 81.88 171 ARG A C 1
ATOM 1343 O O . ARG A 1 171 ? 3.118 -13.195 -20.700 1.00 81.88 171 ARG A O 1
ATOM 1350 N N . ASN A 1 172 ? 3.359 -15.119 -21.829 1.00 81.19 172 ASN A N 1
ATOM 1351 C CA . ASN A 1 172 ? 4.803 -15.130 -21.649 1.00 81.19 172 ASN A CA 1
ATOM 1352 C C . ASN A 1 172 ? 5.439 -13.990 -22.457 1.00 81.19 172 ASN A C 1
ATOM 1354 O O . ASN A 1 172 ? 5.054 -13.743 -23.597 1.00 81.19 172 ASN A O 1
ATOM 1358 N N . PHE A 1 173 ? 6.466 -13.332 -21.911 1.00 78.31 173 PHE A N 1
ATOM 1359 C CA . PHE A 1 173 ? 7.180 -12.270 -22.631 1.00 78.31 173 PHE A CA 1
ATOM 1360 C C . PHE A 1 173 ? 7.717 -12.745 -23.993 1.00 78.31 173 PHE A C 1
ATOM 1362 O O . PHE A 1 173 ? 7.696 -11.991 -24.966 1.00 78.31 173 PHE A O 1
ATOM 1369 N N . ARG A 1 174 ? 8.139 -14.016 -24.084 1.00 83.25 174 ARG A N 1
ATOM 1370 C CA . ARG A 1 174 ? 8.615 -14.635 -25.332 1.00 83.25 174 ARG A CA 1
ATOM 1371 C C . ARG A 1 174 ? 7.542 -14.698 -26.417 1.00 83.25 174 ARG A C 1
ATOM 1373 O O . ARG A 1 174 ? 7.883 -14.638 -27.591 1.00 83.25 174 ARG A O 1
ATOM 1380 N N . ASP A 1 175 ? 6.272 -14.769 -26.029 1.00 85.19 175 ASP A N 1
ATOM 1381 C CA . ASP A 1 175 ? 5.140 -14.805 -26.960 1.00 85.19 175 ASP A CA 1
ATOM 1382 C C . ASP A 1 175 ? 4.759 -13.397 -27.452 1.00 85.19 175 ASP A C 1
ATOM 1384 O O . ASP A 1 175 ? 4.029 -13.250 -28.432 1.00 85.19 175 ASP A O 1
ATOM 1388 N N . ILE A 1 176 ? 5.243 -12.351 -26.771 1.00 84.56 176 ILE A N 1
ATOM 1389 C CA . ILE A 1 176 ? 4.958 -10.941 -27.070 1.00 84.56 176 ILE A CA 1
ATOM 1390 C C . ILE A 1 176 ? 6.087 -10.319 -27.904 1.00 84.56 176 ILE A C 1
ATOM 1392 O O . ILE A 1 176 ? 5.827 -9.510 -28.795 1.00 84.56 176 ILE A O 1
ATOM 1396 N N . SER A 1 177 ? 7.347 -10.682 -27.636 1.00 82.75 177 SER A N 1
ATOM 1397 C CA . SER A 1 177 ? 8.515 -10.113 -28.314 1.00 82.75 177 SER A CA 1
ATOM 1398 C C . SER A 1 177 ? 9.594 -11.155 -28.603 1.00 82.75 177 SER A C 1
ATOM 1400 O O . SER A 1 177 ? 10.106 -11.820 -27.707 1.00 82.75 177 SER A O 1
ATOM 1402 N N . ASN A 1 178 ? 10.041 -11.183 -29.861 1.00 82.75 178 ASN A N 1
ATOM 1403 C CA . ASN A 1 178 ? 11.206 -11.960 -30.305 1.00 82.75 178 ASN A CA 1
ATOM 1404 C C . ASN A 1 178 ? 12.549 -11.269 -29.998 1.00 82.75 178 ASN A C 1
ATOM 1406 O O . ASN A 1 178 ? 13.612 -11.837 -30.248 1.00 82.75 178 ASN A O 1
ATOM 1410 N N . LYS A 1 179 ? 12.524 -10.022 -29.511 1.00 84.69 179 LYS A N 1
ATOM 1411 C CA . LYS A 1 179 ? 13.722 -9.275 -29.109 1.00 84.69 179 LYS A CA 1
ATOM 1412 C C . LYS A 1 179 ? 13.991 -9.497 -27.627 1.00 84.69 179 LYS A C 1
ATOM 1414 O O . LYS A 1 179 ? 13.059 -9.433 -26.824 1.00 84.69 179 LYS A O 1
ATOM 1419 N N . SER A 1 180 ? 15.266 -9.688 -27.279 1.00 81.44 180 SER A N 1
ATOM 1420 C CA . SER A 1 180 ? 15.703 -9.694 -25.881 1.00 81.44 180 SER A CA 1
ATOM 1421 C C . SER A 1 180 ? 15.259 -8.393 -25.202 1.00 81.44 180 SER A C 1
ATOM 1423 O O . SER A 1 180 ? 15.463 -7.327 -25.795 1.00 81.44 180 SER A O 1
ATOM 1425 N N . PRO A 1 181 ? 14.673 -8.452 -23.991 1.00 83.31 181 PRO A N 1
ATOM 1426 C CA . 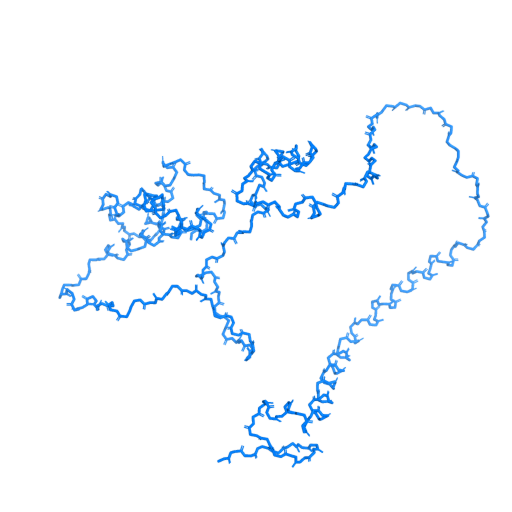PRO A 1 181 ? 14.365 -7.249 -23.234 1.00 83.31 181 PRO A CA 1
ATOM 1427 C C . PRO A 1 181 ? 15.636 -6.422 -23.036 1.00 83.31 181 PRO A C 1
ATOM 1429 O O . PRO A 1 181 ? 16.726 -6.975 -22.855 1.00 83.31 181 PRO A O 1
ATOM 1432 N N . ALA A 1 182 ? 15.494 -5.099 -23.085 1.00 86.19 182 ALA A N 1
ATOM 1433 C CA . ALA A 1 182 ? 16.594 -4.212 -22.745 1.00 86.19 182 ALA A CA 1
ATOM 1434 C C . ALA A 1 182 ? 16.966 -4.401 -21.260 1.00 86.19 182 ALA A C 1
ATOM 1436 O O . ALA A 1 182 ? 16.064 -4.599 -20.442 1.00 86.19 182 ALA A O 1
ATOM 1437 N N . PRO A 1 183 ? 18.255 -4.294 -20.884 1.00 86.25 183 PRO A N 1
ATOM 1438 C CA . PRO A 1 183 ? 18.680 -4.447 -19.491 1.00 86.25 183 PRO A CA 1
ATOM 1439 C C . PRO A 1 183 ? 17.972 -3.495 -18.520 1.00 86.25 183 PRO A C 1
ATOM 1441 O O . PRO A 1 183 ? 17.784 -3.845 -17.364 1.00 86.25 183 PRO A O 1
ATOM 1444 N N . CYS A 1 184 ? 17.521 -2.324 -18.988 1.00 87.38 184 CYS A N 1
ATOM 1445 C CA . CYS A 1 184 ? 16.810 -1.353 -18.157 1.00 87.38 184 CYS A CA 1
ATOM 1446 C C . CYS A 1 184 ? 15.396 -1.783 -17.737 1.00 87.38 184 CYS A C 1
ATOM 1448 O O . CYS A 1 184 ? 14.867 -1.262 -16.760 1.00 87.38 184 CYS A O 1
ATOM 1450 N N . VAL A 1 185 ? 14.783 -2.750 -18.432 1.00 88.25 185 VAL A N 1
ATOM 1451 C CA . VAL A 1 185 ? 13.398 -3.177 -18.165 1.00 88.25 185 VAL A CA 1
ATOM 1452 C C . VAL A 1 185 ? 13.247 -3.738 -16.753 1.00 88.25 185 VAL A C 1
ATOM 1454 O O . VAL A 1 185 ? 12.227 -3.497 -16.111 1.00 88.25 185 VAL A O 1
ATOM 1457 N N . GLN A 1 186 ? 14.263 -4.443 -16.247 1.00 91.19 186 GLN A N 1
ATOM 1458 C CA . GLN A 1 186 ? 14.235 -4.961 -14.879 1.00 91.19 186 GLN A CA 1
ATOM 1459 C C . GLN A 1 186 ? 14.192 -3.822 -13.852 1.00 91.19 186 GLN A C 1
ATOM 1461 O O . GLN A 1 186 ? 13.398 -3.876 -12.924 1.00 91.19 186 GLN A O 1
ATOM 1466 N N . TYR A 1 187 ? 14.949 -2.743 -14.075 1.00 94.00 187 TYR A N 1
ATOM 1467 C CA . TYR A 1 187 ? 14.984 -1.601 -13.164 1.00 94.00 187 TYR A CA 1
ATOM 1468 C C . TYR A 1 187 ? 13.717 -0.746 -13.265 1.00 94.00 187 TYR A C 1
ATOM 1470 O O . TYR A 1 187 ? 13.271 -0.178 -12.271 1.00 94.00 187 TYR A O 1
ATOM 1478 N N . ASN A 1 188 ? 13.088 -0.701 -14.442 1.00 92.44 188 ASN A N 1
ATOM 1479 C CA . ASN A 1 188 ? 11.768 -0.094 -14.610 1.00 92.44 188 ASN A CA 1
ATOM 1480 C C . ASN A 1 188 ? 10.719 -0.848 -13.783 1.00 92.44 188 ASN A C 1
ATOM 1482 O O . ASN A 1 188 ? 9.923 -0.225 -13.085 1.00 92.44 188 ASN A O 1
ATOM 1486 N N . LEU A 1 189 ? 10.761 -2.186 -13.802 1.00 92.44 189 LEU A N 1
ATOM 1487 C CA . LEU A 1 189 ? 9.901 -3.009 -12.956 1.00 92.44 189 LEU A CA 1
ATOM 1488 C C . LEU A 1 189 ? 10.197 -2.780 -11.467 1.00 92.44 189 LEU A C 1
ATOM 1490 O O . LEU A 1 189 ? 9.258 -2.606 -10.695 1.00 92.44 189 LEU A O 1
ATOM 1494 N N . THR A 1 190 ? 11.472 -2.705 -11.074 1.00 94.38 190 THR A N 1
ATOM 1495 C CA . THR A 1 190 ? 11.871 -2.375 -9.698 1.00 94.38 190 THR A CA 1
ATOM 1496 C C . THR A 1 190 ? 11.306 -1.024 -9.257 1.00 94.38 190 THR A C 1
ATOM 1498 O O . THR A 1 190 ? 10.745 -0.933 -8.169 1.00 94.38 190 THR A O 1
ATOM 1501 N N . ASN A 1 191 ? 11.371 0.014 -10.100 1.00 95.62 191 ASN A N 1
ATOM 1502 C CA . ASN A 1 191 ? 10.805 1.329 -9.785 1.00 95.62 191 ASN A CA 1
ATOM 1503 C C . ASN A 1 191 ? 9.282 1.270 -9.581 1.00 95.62 191 ASN A C 1
ATOM 1505 O O . ASN A 1 191 ? 8.772 1.818 -8.606 1.00 95.62 191 ASN A O 1
ATOM 1509 N N . ILE A 1 192 ? 8.562 0.582 -10.473 1.00 95.31 192 ILE A N 1
ATOM 1510 C CA . ILE A 1 192 ? 7.102 0.427 -10.379 1.00 95.31 192 ILE A CA 1
ATOM 1511 C C . ILE A 1 192 ? 6.718 -0.344 -9.109 1.00 95.31 192 ILE A C 1
ATOM 1513 O O . ILE A 1 192 ? 5.805 0.064 -8.392 1.00 95.31 192 ILE A O 1
ATOM 1517 N N . LEU A 1 193 ? 7.418 -1.440 -8.804 1.00 94.44 193 LEU A N 1
ATOM 1518 C CA . LEU A 1 193 ? 7.165 -2.240 -7.604 1.00 94.44 193 LEU A CA 1
ATOM 1519 C C . LEU A 1 193 ? 7.485 -1.463 -6.325 1.00 94.44 193 LEU A C 1
ATOM 1521 O O . LEU A 1 193 ? 6.702 -1.511 -5.382 1.00 94.44 193 LEU A O 1
ATOM 1525 N N . ALA A 1 194 ? 8.585 -0.710 -6.297 1.00 93.81 194 ALA A N 1
ATOM 1526 C CA . ALA A 1 194 ? 8.933 0.143 -5.164 1.00 93.81 194 ALA A CA 1
ATOM 1527 C C . ALA A 1 194 ? 7.863 1.221 -4.922 1.00 93.81 194 ALA A C 1
ATOM 1529 O O . ALA A 1 194 ? 7.426 1.403 -3.787 1.00 93.81 194 ALA A O 1
ATOM 1530 N N . ALA A 1 195 ? 7.382 1.872 -5.987 1.00 94.75 195 ALA A N 1
ATOM 1531 C CA . ALA A 1 195 ? 6.281 2.830 -5.922 1.00 94.75 195 ALA A CA 1
ATOM 1532 C C . ALA A 1 195 ? 4.989 2.185 -5.395 1.00 94.75 195 ALA A C 1
ATOM 1534 O O . ALA A 1 195 ? 4.332 2.745 -4.519 1.00 94.75 195 ALA A O 1
ATOM 1535 N N . TYR A 1 196 ? 4.654 0.981 -5.864 1.00 93.50 196 TYR A N 1
ATOM 1536 C CA . TYR A 1 196 ? 3.497 0.231 -5.379 1.00 93.50 196 TYR A CA 1
ATOM 1537 C C . TYR A 1 196 ? 3.618 -0.122 -3.892 1.00 93.50 196 TYR A C 1
ATOM 1539 O O . TYR A 1 196 ? 2.712 0.168 -3.114 1.00 93.50 196 TYR A O 1
ATOM 1547 N N . CYS A 1 197 ? 4.751 -0.689 -3.472 1.00 91.81 197 CYS A N 1
ATOM 1548 C CA . CYS A 1 197 ? 5.009 -1.035 -2.075 1.00 91.81 197 CYS A CA 1
ATOM 1549 C C . CYS A 1 197 ? 4.954 0.191 -1.156 1.00 91.81 197 CYS A C 1
ATOM 1551 O O . CYS A 1 197 ? 4.420 0.099 -0.049 1.00 91.81 197 CYS A O 1
ATOM 1553 N N . PHE A 1 198 ? 5.485 1.331 -1.609 1.00 91.62 198 PHE A N 1
ATOM 1554 C CA . PHE A 1 198 ? 5.411 2.595 -0.884 1.00 91.62 198 PHE A CA 1
ATOM 1555 C C . PHE A 1 198 ? 3.962 3.070 -0.745 1.00 91.62 198 PHE A C 1
ATOM 1557 O O . PHE A 1 198 ? 3.505 3.332 0.365 1.00 91.62 198 PHE A O 1
ATOM 1564 N N . ALA A 1 199 ? 3.215 3.120 -1.851 1.00 92.25 199 ALA A N 1
ATOM 1565 C CA . ALA A 1 199 ? 1.832 3.578 -1.851 1.00 92.25 199 ALA A CA 1
ATOM 1566 C C . ALA A 1 199 ? 0.937 2.685 -0.974 1.00 92.25 199 ALA A C 1
ATOM 1568 O O . ALA A 1 199 ? 0.160 3.194 -0.174 1.00 92.25 199 ALA A O 1
ATOM 1569 N N . VAL A 1 200 ? 1.076 1.356 -1.044 1.00 91.00 200 VAL A N 1
ATOM 1570 C CA . VAL A 1 200 ? 0.270 0.440 -0.213 1.00 91.00 200 VAL A CA 1
ATOM 1571 C C . VAL A 1 200 ? 0.517 0.666 1.279 1.00 91.00 200 VAL A C 1
ATOM 1573 O O . VAL A 1 200 ? -0.429 0.624 2.065 1.00 91.00 200 VAL A O 1
ATOM 1576 N N . ARG A 1 201 ? 1.769 0.929 1.675 1.00 87.88 201 ARG A N 1
ATOM 1577 C CA . ARG A 1 201 ? 2.104 1.274 3.064 1.00 87.88 201 ARG A CA 1
ATOM 1578 C C . ARG A 1 201 ? 1.561 2.641 3.461 1.00 87.88 201 ARG A C 1
ATOM 1580 O O . ARG A 1 201 ? 1.008 2.761 4.546 1.00 87.88 201 ARG A O 1
ATOM 1587 N N . TYR A 1 202 ? 1.661 3.635 2.579 1.00 87.62 202 TYR A N 1
ATOM 1588 C CA . TYR A 1 202 ? 1.135 4.978 2.824 1.00 87.62 202 TYR A CA 1
ATOM 1589 C C . TYR A 1 202 ? -0.378 4.973 3.095 1.00 87.62 202 TYR A C 1
ATOM 1591 O O . TYR A 1 202 ? -0.839 5.638 4.015 1.00 87.62 202 TYR A O 1
ATOM 1599 N N . PHE A 1 203 ? -1.140 4.166 2.354 1.00 88.56 203 PHE A N 1
ATOM 1600 C CA . PHE A 1 203 ? -2.584 4.002 2.562 1.00 88.56 203 PHE A CA 1
ATOM 1601 C C . PHE A 1 203 ? -2.945 2.950 3.624 1.00 88.56 203 PHE A C 1
ATOM 1603 O O . PHE A 1 203 ? -4.113 2.595 3.752 1.00 88.56 203 PHE A O 1
ATOM 1610 N N . ASN A 1 204 ? -1.968 2.416 4.367 1.00 87.62 204 ASN A N 1
ATOM 1611 C CA . ASN A 1 204 ? -2.168 1.375 5.379 1.00 87.62 204 ASN A CA 1
ATOM 1612 C C . ASN A 1 204 ? -3.046 0.205 4.879 1.00 87.62 204 ASN A C 1
ATOM 1614 O O . ASN A 1 204 ? -3.941 -0.262 5.575 1.00 87.62 204 ASN A O 1
ATOM 1618 N N . GLY A 1 205 ? -2.830 -0.237 3.634 1.00 85.69 205 GLY A N 1
ATOM 1619 C CA . GLY A 1 205 ? -3.605 -1.313 3.007 1.00 85.69 205 GLY A CA 1
ATOM 1620 C C . GLY A 1 205 ? -4.982 -0.919 2.454 1.00 85.69 205 GLY A C 1
ATOM 1621 O O . GLY A 1 205 ? -5.534 -1.686 1.666 1.00 85.69 205 GLY A O 1
ATOM 1622 N N . ASP A 1 206 ? -5.509 0.270 2.759 1.00 86.50 206 ASP A N 1
ATOM 1623 C CA . ASP A 1 206 ? -6.813 0.741 2.271 1.00 86.50 206 ASP A CA 1
ATOM 1624 C C . ASP A 1 206 ? -6.718 1.508 0.940 1.00 86.50 206 ASP A C 1
ATOM 1626 O O . ASP A 1 206 ? -7.131 2.657 0.786 1.00 86.50 206 ASP A O 1
ATOM 1630 N N . PHE A 1 207 ? -6.124 0.869 -0.064 1.00 87.44 207 PHE A N 1
ATOM 1631 C CA . PHE A 1 207 ? -5.952 1.471 -1.389 1.00 87.44 207 PHE A CA 1
ATOM 1632 C C . PHE A 1 207 ? -7.124 1.205 -2.345 1.00 87.44 207 PHE A C 1
ATOM 1634 O O . PHE A 1 207 ? -7.225 1.853 -3.385 1.00 87.44 207 PHE A O 1
ATOM 1641 N N . ILE A 1 208 ? -8.011 0.255 -2.026 1.00 87.31 208 ILE A N 1
ATOM 1642 C CA . ILE A 1 208 ? -9.166 -0.084 -2.875 1.00 87.31 208 ILE A CA 1
ATOM 1643 C C . ILE A 1 208 ? -10.259 0.980 -2.739 1.00 87.31 208 ILE A C 1
ATOM 1645 O O . ILE A 1 208 ? -10.803 1.425 -3.750 1.00 87.31 208 ILE A O 1
ATOM 1649 N N . ASN A 1 209 ? -10.555 1.425 -1.513 1.00 88.50 209 ASN A N 1
ATOM 1650 C CA . ASN A 1 209 ? -11.551 2.474 -1.286 1.00 88.50 209 ASN A CA 1
ATOM 1651 C C . ASN A 1 209 ? -11.054 3.851 -1.757 1.00 88.50 209 ASN A C 1
ATOM 1653 O O . ASN A 1 209 ? -11.852 4.681 -2.187 1.00 88.50 209 ASN A O 1
ATOM 1657 N N . LEU A 1 210 ? -9.733 4.058 -1.761 1.00 89.44 210 LEU A N 1
ATOM 1658 C CA . LEU A 1 210 ? -9.051 5.286 -2.185 1.00 89.44 210 LEU A CA 1
ATOM 1659 C C . LEU A 1 210 ? -8.344 5.117 -3.541 1.00 89.44 210 LEU A C 1
ATOM 1661 O O . LEU A 1 210 ? -7.242 5.617 -3.764 1.00 89.44 210 LEU A O 1
ATOM 1665 N N . ALA A 1 211 ? -8.959 4.379 -4.473 1.00 91.75 211 ALA A N 1
ATOM 1666 C CA . ALA A 1 211 ? -8.311 3.974 -5.723 1.00 91.75 211 ALA A CA 1
ATOM 1667 C C . ALA A 1 211 ? -7.824 5.150 -6.589 1.00 91.75 211 ALA A C 1
ATOM 1669 O O . ALA A 1 211 ? -6.820 5.025 -7.298 1.00 91.75 211 ALA A O 1
ATOM 1670 N N . ARG A 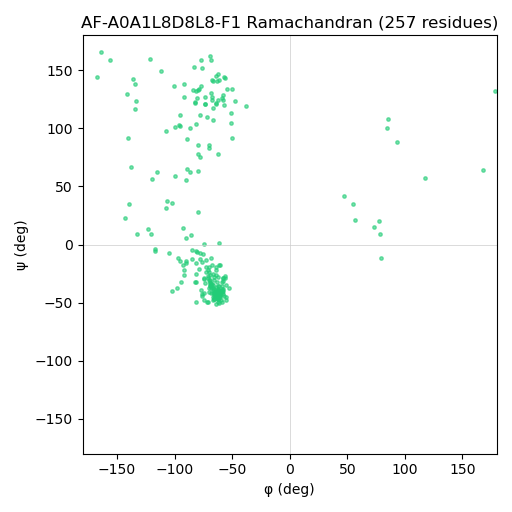1 212 ? -8.520 6.294 -6.561 1.00 92.25 212 ARG A N 1
ATOM 1671 C CA . ARG A 1 212 ? -8.157 7.480 -7.353 1.00 92.25 212 ARG A CA 1
ATOM 1672 C C . ARG A 1 212 ? -6.905 8.144 -6.791 1.00 92.25 212 ARG A C 1
ATOM 1674 O O . ARG A 1 212 ? -5.971 8.423 -7.541 1.00 92.25 212 ARG A O 1
ATOM 1681 N N . GLU A 1 213 ? -6.895 8.372 -5.487 1.00 92.50 213 GLU A N 1
ATOM 1682 C CA . GLU A 1 213 ? -5.799 8.956 -4.725 1.00 92.50 213 GLU A CA 1
ATOM 1683 C C . GLU A 1 213 ? -4.575 8.043 -4.797 1.00 92.50 213 GLU A C 1
ATOM 1685 O O . GLU A 1 213 ? -3.479 8.502 -5.112 1.00 92.50 213 GLU A O 1
ATOM 1690 N N . PHE A 1 214 ? -4.784 6.736 -4.626 1.00 93.94 214 PHE A N 1
ATOM 1691 C CA . PHE A 1 214 ? -3.752 5.717 -4.768 1.00 93.94 214 PHE A CA 1
ATOM 1692 C C . PHE A 1 214 ? -3.116 5.727 -6.157 1.00 93.94 214 PHE A C 1
ATOM 1694 O O . PHE A 1 214 ? -1.894 5.777 -6.278 1.00 93.94 214 PHE A O 1
ATOM 1701 N N . SER A 1 215 ? -3.932 5.720 -7.215 1.00 93.88 215 SER A N 1
ATOM 1702 C CA . SER A 1 215 ? -3.428 5.733 -8.592 1.00 93.88 215 SER A CA 1
ATOM 1703 C C . SER A 1 215 ? -2.661 7.019 -8.896 1.00 93.88 215 SER A C 1
ATOM 1705 O O . SER A 1 215 ? -1.605 6.969 -9.523 1.00 93.88 215 SER A O 1
ATOM 1707 N N . SER A 1 216 ? -3.164 8.167 -8.428 1.00 94.06 216 SER A N 1
ATOM 1708 C CA . SER A 1 216 ? -2.482 9.454 -8.580 1.00 94.06 216 SER A CA 1
ATOM 1709 C C . SER A 1 216 ? -1.130 9.451 -7.872 1.00 94.06 216 SER A C 1
ATOM 1711 O O . SER A 1 216 ? -0.131 9.853 -8.465 1.00 94.06 216 SER A O 1
ATOM 1713 N N . LEU A 1 217 ? -1.083 8.957 -6.632 1.00 93.94 217 LEU A N 1
ATOM 1714 C CA . LEU A 1 217 ? 0.152 8.858 -5.868 1.00 93.94 217 LEU A CA 1
ATOM 1715 C C . LEU A 1 217 ? 1.164 7.947 -6.568 1.00 93.94 217 LEU A C 1
ATOM 1717 O O . LEU A 1 217 ? 2.303 8.350 -6.785 1.00 93.94 217 LEU A O 1
ATOM 1721 N N . LEU A 1 218 ? 0.736 6.742 -6.952 1.00 94.69 218 LEU A N 1
ATOM 1722 C CA . LEU A 1 218 ? 1.571 5.743 -7.615 1.00 94.69 218 LEU A CA 1
ATOM 1723 C C . LEU A 1 218 ? 2.227 6.302 -8.884 1.00 94.69 218 LEU A C 1
ATOM 1725 O O . LEU A 1 218 ? 3.424 6.114 -9.099 1.00 94.69 218 LEU A O 1
ATOM 1729 N N . VAL A 1 219 ? 1.446 7.005 -9.711 1.00 95.12 219 VAL A N 1
ATOM 1730 C CA . VAL A 1 219 ? 1.944 7.663 -10.925 1.00 95.12 219 VAL A CA 1
ATOM 1731 C C . VAL A 1 219 ? 2.936 8.767 -10.570 1.00 95.12 219 VAL A C 1
ATOM 1733 O O . VAL A 1 219 ? 3.987 8.842 -11.196 1.00 95.12 219 VAL A O 1
ATOM 1736 N N . ASN A 1 220 ? 2.646 9.596 -9.565 1.00 94.31 220 ASN A N 1
ATOM 1737 C CA . ASN A 1 220 ? 3.498 10.730 -9.209 1.00 94.31 220 ASN A CA 1
ATOM 1738 C C . ASN A 1 220 ? 4.860 10.320 -8.642 1.00 94.31 220 ASN A C 1
ATOM 1740 O O . ASN A 1 220 ? 5.839 11.024 -8.895 1.00 94.31 220 ASN A O 1
ATOM 1744 N N . ILE A 1 221 ? 4.931 9.206 -7.908 1.00 94.94 221 ILE A N 1
ATOM 1745 C CA . ILE A 1 221 ? 6.179 8.731 -7.290 1.00 94.94 221 ILE A CA 1
ATOM 1746 C C . ILE A 1 221 ? 6.955 7.740 -8.166 1.00 94.94 221 ILE A C 1
ATOM 1748 O O . ILE A 1 221 ? 8.147 7.525 -7.951 1.00 94.94 221 ILE A O 1
ATOM 1752 N N . SER A 1 222 ? 6.315 7.133 -9.170 1.00 96.06 222 SER A N 1
ATOM 1753 C CA . SER A 1 222 ? 7.006 6.287 -10.144 1.00 96.06 222 SER A CA 1
ATOM 1754 C C . SER A 1 222 ? 7.554 7.133 -11.290 1.00 96.06 222 SER A C 1
ATOM 1756 O O . SER A 1 222 ? 6.843 7.456 -12.242 1.00 96.06 222 SER A O 1
ATOM 1758 N N . GLY A 1 223 ? 8.853 7.435 -11.255 1.00 93.19 223 GLY A N 1
ATOM 1759 C CA . GLY A 1 223 ? 9.534 8.112 -12.364 1.00 93.19 223 GLY A CA 1
ATOM 1760 C C . GLY A 1 223 ? 9.439 7.343 -13.689 1.00 93.19 223 GLY A C 1
ATOM 1761 O O . GLY A 1 223 ? 9.397 7.954 -14.761 1.00 93.19 223 GLY A O 1
ATOM 1762 N N . ASN A 1 224 ? 9.324 6.010 -13.647 1.00 93.94 224 ASN A N 1
ATOM 1763 C CA . ASN A 1 224 ? 9.083 5.231 -14.858 1.00 93.94 224 ASN A CA 1
ATOM 1764 C C . ASN A 1 224 ? 7.705 5.524 -15.476 1.00 93.94 224 ASN A C 1
ATOM 1766 O O . ASN A 1 224 ? 7.624 5.782 -16.674 1.00 93.94 224 ASN A O 1
ATOM 1770 N N . ILE A 1 225 ? 6.635 5.547 -14.677 1.00 93.25 225 ILE A N 1
ATOM 1771 C CA . ILE A 1 225 ? 5.280 5.806 -15.188 1.00 93.25 225 ILE A CA 1
ATOM 1772 C C . ILE A 1 225 ? 5.096 7.293 -15.539 1.00 93.25 225 ILE A C 1
ATOM 1774 O O . ILE A 1 225 ? 4.533 7.611 -16.585 1.00 93.25 225 ILE A O 1
ATOM 1778 N N . LYS A 1 226 ? 5.601 8.205 -14.699 1.00 93.81 226 LYS A N 1
ATOM 1779 C CA . LYS A 1 226 ? 5.453 9.665 -14.841 1.00 93.81 226 LYS A CA 1
ATOM 1780 C C . LYS A 1 226 ? 6.172 10.231 -16.060 1.00 93.81 226 LYS A C 1
ATOM 1782 O O . LYS A 1 226 ? 5.614 11.048 -16.788 1.00 93.81 226 LYS A O 1
ATOM 1787 N N . SER A 1 227 ? 7.432 9.844 -16.253 1.00 92.19 227 SER A N 1
ATOM 1788 C CA . SER A 1 227 ? 8.342 10.494 -17.205 1.00 92.19 227 SER A CA 1
ATOM 1789 C C . SER A 1 227 ? 9.097 9.519 -18.107 1.00 92.19 227 SER A C 1
ATOM 1791 O O . SER A 1 227 ? 9.984 9.942 -18.847 1.00 92.19 227 SER A O 1
ATOM 1793 N N . ASN A 1 228 ? 8.739 8.228 -18.091 1.00 91.56 228 ASN A N 1
ATOM 1794 C CA . ASN A 1 228 ? 9.438 7.171 -18.830 1.00 91.56 228 ASN A CA 1
ATOM 1795 C C . ASN A 1 228 ? 10.942 7.126 -18.500 1.00 91.56 228 ASN A C 1
ATOM 1797 O O . ASN A 1 228 ? 11.785 6.862 -19.364 1.00 91.56 228 ASN A O 1
ATOM 1801 N N . SER A 1 229 ? 11.274 7.423 -17.240 1.00 90.81 229 SER A N 1
ATOM 1802 C CA . SER A 1 229 ? 12.645 7.366 -16.743 1.00 90.81 229 SER A CA 1
ATOM 1803 C C . SER A 1 229 ? 13.143 5.924 -16.726 1.00 90.81 229 SER A C 1
ATOM 1805 O O . SER A 1 229 ? 12.404 4.999 -16.380 1.00 90.81 229 SER A O 1
ATOM 1807 N N . ASN A 1 230 ? 14.408 5.747 -17.100 1.00 92.75 230 ASN A N 1
ATOM 1808 C CA . ASN A 1 230 ? 15.114 4.475 -17.008 1.00 92.75 230 ASN A CA 1
ATOM 1809 C C . ASN A 1 230 ? 16.201 4.592 -15.943 1.00 92.75 230 ASN A C 1
ATOM 1811 O O . ASN A 1 230 ? 16.768 5.667 -15.747 1.00 92.75 230 ASN A O 1
ATOM 1815 N N . TYR A 1 231 ? 16.500 3.473 -15.295 1.00 92.44 231 TYR A N 1
ATOM 1816 C CA . TYR A 1 231 ? 17.488 3.393 -14.225 1.00 92.44 231 TYR A CA 1
ATOM 1817 C C . TYR A 1 231 ? 18.583 2.395 -14.592 1.00 92.44 231 TYR A C 1
ATOM 1819 O O . TYR A 1 231 ? 18.366 1.526 -15.433 1.00 92.44 231 TYR A O 1
ATOM 1827 N N . ASP A 1 232 ? 19.738 2.518 -13.939 1.00 90.25 232 ASP A N 1
ATOM 1828 C CA . ASP A 1 232 ? 20.902 1.647 -14.159 1.00 90.25 232 ASP A CA 1
ATOM 1829 C C . ASP A 1 232 ? 21.111 0.625 -13.026 1.00 90.25 232 ASP A C 1
ATOM 1831 O O . ASP A 1 232 ? 21.975 -0.247 -13.118 1.00 90.25 232 ASP A O 1
ATOM 1835 N N . SER A 1 233 ? 20.347 0.731 -11.934 1.00 93.44 233 SER A N 1
ATOM 1836 C CA . SER A 1 233 ? 20.400 -0.193 -10.799 1.00 93.44 233 SER A CA 1
ATOM 1837 C C . SER A 1 233 ? 19.091 -0.199 -10.010 1.00 93.44 233 SER A C 1
ATOM 1839 O O . SER A 1 233 ? 18.326 0.768 -10.043 1.00 93.44 233 SER A O 1
ATOM 1841 N N . ASP A 1 234 ? 18.863 -1.274 -9.251 1.00 92.06 234 ASP A N 1
ATOM 1842 C CA . ASP A 1 234 ? 17.713 -1.386 -8.348 1.00 92.06 234 ASP A CA 1
ATOM 1843 C C . ASP A 1 234 ? 17.738 -0.314 -7.252 1.00 92.06 234 ASP A C 1
ATOM 1845 O O . ASP A 1 234 ? 16.709 0.275 -6.936 1.00 92.06 234 ASP A O 1
ATOM 1849 N N . ALA A 1 235 ? 18.926 -0.001 -6.723 1.00 93.19 235 ALA A N 1
ATOM 1850 C CA . ALA A 1 235 ? 19.096 1.028 -5.700 1.00 93.19 235 ALA A CA 1
ATOM 1851 C C . ALA A 1 235 ? 18.630 2.406 -6.197 1.00 93.19 235 ALA A C 1
ATOM 1853 O O . ALA A 1 235 ? 17.835 3.057 -5.527 1.00 93.19 235 ALA A O 1
ATOM 1854 N N . LEU A 1 236 ? 19.045 2.816 -7.402 1.00 93.38 236 LEU A N 1
ATOM 1855 C CA . LEU A 1 236 ? 18.622 4.094 -7.988 1.00 93.38 236 LEU A CA 1
ATOM 1856 C C . LEU A 1 236 ? 17.123 4.109 -8.311 1.00 93.38 236 LEU A C 1
ATOM 1858 O O . LEU A 1 236 ? 16.460 5.129 -8.123 1.00 93.38 236 LEU A O 1
ATOM 1862 N N . ALA A 1 237 ? 16.583 2.978 -8.773 1.00 93.94 237 ALA A N 1
ATOM 1863 C CA . ALA A 1 237 ? 15.156 2.832 -9.036 1.00 93.94 237 ALA A CA 1
ATOM 1864 C C . ALA A 1 237 ? 14.315 3.027 -7.761 1.00 93.94 237 ALA A C 1
ATOM 1866 O O . ALA A 1 237 ? 13.278 3.688 -7.822 1.00 93.94 237 ALA A O 1
ATOM 1867 N N . ILE A 1 238 ? 14.770 2.504 -6.616 1.00 93.88 238 ILE A N 1
ATOM 1868 C CA . ILE A 1 238 ? 14.110 2.654 -5.309 1.00 93.88 238 ILE A CA 1
ATOM 1869 C C . ILE A 1 238 ? 14.307 4.070 -4.749 1.00 93.88 238 ILE A C 1
ATOM 1871 O O . ILE A 1 238 ? 13.338 4.716 -4.349 1.00 93.88 238 ILE A O 1
ATOM 1875 N N . GLU A 1 239 ? 15.538 4.591 -4.755 1.00 92.62 239 GLU A N 1
ATOM 1876 C CA . GLU A 1 239 ? 15.846 5.939 -4.257 1.00 92.62 239 GLU A CA 1
ATOM 1877 C C . GLU A 1 239 ? 15.059 7.023 -4.998 1.00 92.62 239 GLU A C 1
ATOM 1879 O O . GLU A 1 239 ? 14.607 7.991 -4.384 1.00 92.62 239 GLU A O 1
ATOM 1884 N N . SER A 1 240 ? 14.827 6.839 -6.301 1.00 94.31 240 SER A N 1
ATOM 1885 C CA . SER A 1 240 ? 13.991 7.739 -7.095 1.00 94.31 240 SER A CA 1
ATOM 1886 C C . SER A 1 240 ? 12.565 7.845 -6.554 1.00 94.31 240 SER A C 1
ATOM 1888 O O . SER A 1 240 ? 12.028 8.948 -6.532 1.00 94.31 240 SER A O 1
ATOM 1890 N N . VAL A 1 241 ? 11.961 6.744 -6.095 1.00 94.44 241 VAL A N 1
ATOM 1891 C CA . VAL A 1 241 ? 10.605 6.757 -5.516 1.00 94.44 241 VAL A CA 1
ATOM 1892 C C . VAL A 1 241 ? 10.589 7.558 -4.219 1.00 94.44 241 VAL A C 1
ATOM 1894 O O . VAL A 1 241 ? 9.715 8.395 -4.015 1.00 94.44 241 VAL A O 1
ATOM 1897 N N . ILE A 1 242 ? 11.591 7.348 -3.361 1.00 91.19 242 ILE A N 1
ATOM 1898 C CA . ILE A 1 242 ? 11.742 8.085 -2.098 1.00 91.19 242 ILE A CA 1
ATOM 1899 C C . ILE A 1 242 ? 11.919 9.585 -2.376 1.00 91.19 242 ILE A C 1
ATOM 1901 O O . ILE A 1 242 ? 11.351 10.423 -1.676 1.00 91.19 242 ILE A O 1
ATOM 1905 N N . HIS A 1 243 ? 12.706 9.937 -3.393 1.00 91.75 243 HIS A N 1
ATOM 1906 C CA . HIS A 1 243 ? 12.932 11.325 -3.781 1.00 91.75 243 HIS A CA 1
ATOM 1907 C C . HIS A 1 243 ? 11.656 12.004 -4.304 1.00 91.75 243 HIS A C 1
ATOM 1909 O O . HIS A 1 243 ? 11.320 13.103 -3.857 1.00 91.75 243 HIS A O 1
ATOM 1915 N N . GLU A 1 244 ? 10.919 11.348 -5.202 1.00 92.88 244 GLU A N 1
ATOM 1916 C CA . GLU A 1 244 ? 9.644 11.866 -5.714 1.00 92.88 244 GLU A CA 1
ATOM 1917 C C . GLU A 1 244 ? 8.603 11.976 -4.591 1.00 92.88 244 GLU A C 1
ATOM 1919 O O . GLU A 1 244 ? 7.954 13.009 -4.466 1.00 92.88 244 GLU A O 1
ATOM 1924 N N . ALA A 1 245 ? 8.515 10.994 -3.687 1.00 91.00 245 ALA A N 1
ATOM 1925 C CA . ALA A 1 245 ? 7.611 11.052 -2.536 1.00 91.00 245 ALA A CA 1
ATOM 1926 C C . ALA A 1 245 ? 7.879 12.270 -1.630 1.00 91.00 245 ALA A C 1
ATOM 1928 O O . ALA A 1 245 ? 6.945 12.946 -1.201 1.00 91.00 245 ALA A O 1
ATOM 1929 N N . ARG A 1 246 ? 9.154 12.610 -1.385 1.00 89.12 246 ARG A N 1
ATOM 1930 C CA . ARG A 1 246 ? 9.520 13.841 -0.654 1.00 89.12 246 ARG A CA 1
ATOM 1931 C C . ARG A 1 246 ? 9.113 15.103 -1.406 1.00 89.12 246 ARG A C 1
ATOM 1933 O O . ARG A 1 246 ? 8.720 16.081 -0.780 1.00 89.12 246 ARG A O 1
ATOM 1940 N N . THR A 1 247 ? 9.222 15.080 -2.731 1.00 88.75 247 THR A N 1
ATOM 1941 C CA . THR A 1 247 ? 8.862 16.210 -3.599 1.00 88.75 247 THR A CA 1
ATOM 1942 C C . THR A 1 247 ? 7.353 16.455 -3.591 1.00 88.75 247 THR A C 1
ATOM 1944 O O . THR A 1 247 ? 6.922 17.603 -3.558 1.00 88.75 247 THR A O 1
ATOM 1947 N N . GLU A 1 248 ? 6.557 15.388 -3.518 1.00 87.00 248 GLU A N 1
ATOM 1948 C CA . GLU A 1 248 ? 5.099 15.436 -3.336 1.00 87.00 248 GLU A CA 1
ATOM 1949 C C . GLU A 1 248 ? 4.681 15.810 -1.893 1.00 87.00 248 GLU A C 1
ATOM 1951 O O . GLU A 1 248 ? 3.493 15.893 -1.593 1.00 87.00 248 GLU A O 1
ATOM 1956 N N . GLY A 1 249 ? 5.638 16.059 -0.988 1.00 83.88 249 GLY A N 1
ATOM 1957 C CA . GLY A 1 249 ? 5.372 16.486 0.390 1.00 83.88 249 GLY A CA 1
ATOM 1958 C C . GLY A 1 249 ? 4.925 15.361 1.324 1.00 83.88 249 GLY A C 1
ATOM 1959 O O . GLY A 1 249 ? 4.330 15.628 2.368 1.00 83.88 249 GLY A O 1
ATOM 1960 N N . ILE A 1 250 ? 5.197 14.104 0.967 1.00 83.38 250 ILE A N 1
ATOM 1961 C CA . ILE A 1 250 ? 4.742 12.945 1.733 1.00 83.38 250 ILE A CA 1
ATOM 1962 C C . ILE A 1 250 ? 5.668 12.728 2.934 1.00 83.38 250 ILE A C 1
ATOM 1964 O O . ILE A 1 250 ? 6.885 12.592 2.749 1.00 83.38 250 ILE A O 1
ATOM 1968 N N . PRO A 1 251 ? 5.131 12.660 4.166 1.00 72.25 251 PRO A N 1
ATOM 1969 C CA . PRO A 1 251 ? 5.927 12.333 5.338 1.00 72.25 251 PRO A CA 1
ATOM 1970 C C . PRO A 1 251 ? 6.418 10.886 5.232 1.00 72.25 251 PRO A C 1
ATOM 1972 O O . PRO A 1 251 ? 5.631 9.944 5.185 1.00 72.25 251 PRO A O 1
ATOM 1975 N N . ILE A 1 252 ? 7.738 10.708 5.174 1.00 68.12 252 ILE A N 1
ATOM 1976 C CA . ILE A 1 252 ? 8.368 9.386 5.142 1.00 68.12 252 ILE A CA 1
ATOM 1977 C C . ILE A 1 252 ? 8.754 9.030 6.570 1.00 68.12 252 ILE A C 1
ATOM 1979 O O . ILE A 1 252 ? 9.760 9.522 7.083 1.00 68.12 252 ILE A O 1
ATOM 1983 N N . ASP A 1 253 ? 7.953 8.182 7.206 1.00 62.69 253 ASP A N 1
ATOM 1984 C CA . ASP A 1 253 ? 8.301 7.627 8.508 1.00 62.69 253 ASP A CA 1
ATOM 1985 C C . ASP A 1 253 ? 9.495 6.656 8.398 1.00 62.69 253 ASP A C 1
ATOM 1987 O O . ASP A 1 253 ? 9.801 6.108 7.331 1.00 62.69 253 ASP A O 1
ATOM 1991 N N . ARG A 1 254 ? 10.187 6.421 9.514 1.00 53.44 254 ARG A N 1
ATOM 1992 C CA . ARG A 1 254 ? 11.357 5.543 9.599 1.00 53.44 254 ARG A CA 1
ATOM 1993 C C . ARG A 1 254 ? 11.035 4.118 9.140 1.00 53.44 254 ARG A C 1
ATOM 1995 O O . ARG A 1 254 ? 11.896 3.481 8.536 1.00 53.44 254 ARG A O 1
ATOM 2002 N N . ASP A 1 255 ? 9.806 3.644 9.331 1.00 54.12 255 ASP A N 1
ATOM 2003 C CA . ASP A 1 255 ? 9.372 2.337 8.825 1.00 54.12 255 ASP A CA 1
ATOM 2004 C C . ASP A 1 255 ? 8.975 2.361 7.340 1.00 54.12 255 ASP A C 1
ATOM 2006 O O . ASP A 1 255 ? 9.170 1.371 6.638 1.00 54.12 255 ASP A O 1
ATOM 2010 N N . SER A 1 256 ? 8.559 3.515 6.807 1.00 50.81 256 SER A N 1
ATOM 2011 C CA . SER A 1 256 ? 8.344 3.713 5.361 1.00 50.81 256 SER A CA 1
ATOM 2012 C C . SER A 1 256 ? 9.655 3.801 4.571 1.00 50.81 256 SER A C 1
ATOM 2014 O O . SER A 1 256 ? 9.667 3.596 3.360 1.00 50.81 256 SER A O 1
ATOM 2016 N N . SER A 1 257 ? 10.772 4.084 5.251 1.00 47.00 257 SER A N 1
ATOM 2017 C CA . SER A 1 257 ? 12.117 4.063 4.658 1.00 47.00 257 SER A CA 1
ATOM 2018 C C . SER A 1 257 ? 12.702 2.653 4.496 1.00 47.00 257 SER A C 1
ATOM 2020 O O . SER A 1 257 ? 13.686 2.477 3.780 1.00 47.00 257 SER A O 1
ATOM 2022 N N . ARG A 1 258 ? 12.083 1.643 5.123 1.00 50.91 258 ARG A N 1
ATOM 2023 C CA . ARG A 1 258 ? 12.405 0.221 4.947 1.00 50.91 258 ARG A CA 1
ATOM 2024 C C . ARG A 1 258 ? 11.574 -0.347 3.790 1.00 50.91 258 ARG A C 1
ATOM 2026 O O . ARG A 1 258 ? 10.666 -1.152 4.003 1.00 50.91 258 ARG A O 1
ATOM 2033 N N . LEU A 1 259 ? 11.840 0.155 2.583 1.00 45.09 259 LEU A N 1
ATOM 2034 C CA . LEU A 1 259 ? 11.349 -0.451 1.341 1.00 45.09 259 LEU A CA 1
ATOM 2035 C C . LEU A 1 259 ? 12.064 -1.775 1.071 1.00 45.09 259 LEU A C 1
ATOM 2037 O O . LEU A 1 259 ? 13.298 -1.828 1.273 1.00 45.09 259 LEU A O 1
#

Solvent-accessible surface area (backbone atoms only — not comparable to full-atom values): 16336 Å² total; per-residue (Å²): 136,69,74,45,65,39,96,85,79,64,51,73,30,76,48,73,71,54,43,64,27,88,94,33,35,73,62,45,48,56,49,54,51,48,55,51,52,52,52,48,54,64,51,48,74,68,46,58,66,57,56,50,52,55,52,52,53,55,52,60,56,60,72,70,69,76,83,83,93,75,98,79,81,90,78,86,82,89,86,87,86,89,79,93,69,90,76,79,75,77,85,76,68,82,70,70,54,64,71,69,66,52,59,90,59,57,83,89,37,65,66,64,53,56,71,64,49,51,81,62,59,50,51,52,50,51,49,36,56,74,68,65,54,51,70,81,74,49,85,77,59,77,61,54,88,72,61,77,81,66,94,72,72,64,99,84,65,83,79,70,72,82,61,81,84,77,73,87,83,70,75,56,66,72,82,77,41,95,62,82,79,61,82,41,55,60,18,34,50,42,18,50,50,43,16,48,57,49,47,41,57,74,46,51,66,54,40,77,90,37,44,66,62,44,52,52,50,33,35,68,19,10,51,39,74,63,69,67,47,77,36,94,39,59,66,58,20,41,51,46,23,58,52,33,33,51,74,74,66,49,86,75,49,82,71,69,68,67,117

pLDDT: mean 74.48, std 16.3, range [36.97, 96.06]

Organism: NCBI:txid330878

Radius of gyration: 32.54 Å; Cα contacts (8 Å, |Δi|>4): 143; chains: 1; bounding box: 47×77×100 Å

Mean predicted aligned error: 20.18 Å

Secondary structure (DSSP, 8-state):
---EEPTTT--EESSHHHHTSTTTHHHHHHHHHHHHHHHHHHHHHHHHHHHHHHHHHHHHHHTT--S--------PPP--------------S----HHHHSTT--TT-HHHHHHHS-HHHHHHHHHHHHHTGGGGTSPPP--GGG----SS--TT------PPPPPTT---HHHH-SSPPPTHHHHHHHHHHHHHHHHHHHTTT-TTTTHHHHHHHHHHH-HHHHH----SSHHHHHHHHHHHHHHTT----TTTT--